Protein AF-A0A929W7A5-F1 (afdb_monomer)

Radius of gyration: 28.21 Å; Cα contacts (8 Å, |Δi|>4): 124; chains: 1; bounding box: 59×48×87 Å

Mean predicted aligned error: 18.97 Å

Sequence (205 aa):
HQDKVGAVALLLGMLNDREGAALKVIEQFGISTDQLRNTLEAQIKPSIDEGSVATEGTEVARDVDRILRLAQLEARLQRENNATDVHLFLAMLRDKTNEGCKVLASFNLNYDNAMKFIAGDGKLRAGASPLASNTPDGEEAIPAGGEPRQGGRRGTDFVANSSTDKDTPILDSYGVDLTKAAADGALDPIVGRHDEIERMAQILT

Solvent-accessible surface area (backbone atoms only — not comparable to full-atom values): 13303 Å² total; per-residue (Å²): 119,77,69,44,54,40,59,52,55,52,51,53,54,48,68,65,39,85,82,38,64,42,43,53,56,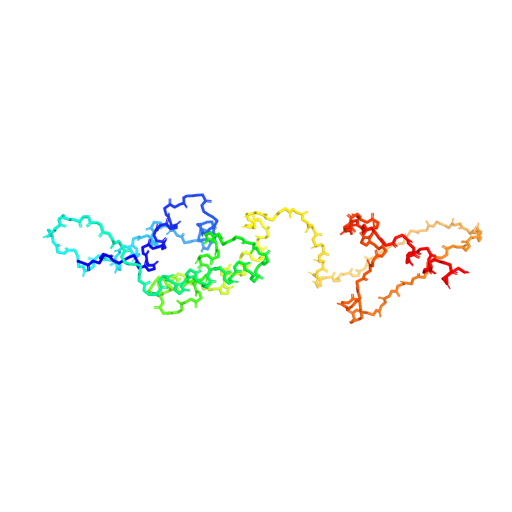44,48,74,73,71,47,56,66,67,58,54,48,53,55,54,49,61,73,67,58,87,56,79,74,91,84,82,92,81,88,90,77,74,49,70,30,74,66,38,60,52,31,53,56,39,7,51,47,46,13,51,74,72,73,38,94,63,64,49,62,48,24,42,49,45,22,40,43,64,36,80,87,37,70,48,27,57,57,35,45,75,72,71,51,41,41,71,56,55,49,50,50,54,67,70,40,76,80,68,56,85,78,65,73,88,76,80,77,87,71,90,84,78,85,87,84,90,81,86,85,89,85,89,85,88,83,87,84,85,88,81,92,78,93,78,87,89,80,69,91,76,91,43,81,80,56,62,79,77,55,83,65,62,68,60,37,51,74,71,63,72,57,79,86,82,80,90,52,64,74,58,52,53,53,51,50,66,75,74,108

Secondary structure (DSSP, 8-state):
---EE-HHHHHHHHHH-TT-HHHHHHHHTT--HHHHHHHHHHHH-TT--S--------EEPHHHHHHHHHHHHHHHHTT-SS--HHHHHHHHHH-TT-HHHHHHHHTT--HHHHHHHHHH-TT--TT-----------------------------------------TTTTTT---HHHHHHTT-SPP--S-HHHHHHHHHHH-

Structure (mmCIF, N/CA/C/O backbone):
data_AF-A0A929W7A5-F1
#
_entry.id   AF-A0A929W7A5-F1
#
loop_
_atom_site.group_PDB
_atom_site.id
_atom_site.type_symbol
_atom_site.label_atom_id
_atom_site.label_alt_id
_atom_site.label_comp_id
_atom_site.label_asym_id
_atom_site.label_entity_id
_atom_site.label_seq_id
_atom_site.pdbx_PDB_ins_code
_atom_site.Cartn_x
_atom_site.Cartn_y
_atom_site.Cartn_z
_atom_site.occupancy
_atom_site.B_iso_or_equiv
_atom_site.auth_seq_id
_atom_site.auth_comp_id
_atom_site.auth_asym_id
_atom_site.auth_atom_id
_atom_site.pdbx_PDB_model_num
ATOM 1 N N . HIS A 1 1 ? -3.278 12.337 26.405 1.00 35.22 1 HIS A N 1
ATOM 2 C CA . HIS A 1 1 ? -1.913 12.039 25.914 1.00 35.22 1 HIS A CA 1
ATOM 3 C C . HIS A 1 1 ? -1.946 10.905 24.893 1.00 35.22 1 HIS A C 1
ATOM 5 O O . HIS A 1 1 ? -1.957 9.740 25.273 1.00 35.22 1 HIS A O 1
ATOM 11 N N . GLN A 1 2 ? -1.915 11.231 23.604 1.00 43.47 2 GLN A N 1
ATOM 12 C CA . GLN A 1 2 ? -1.289 10.372 22.597 1.00 43.47 2 GLN A CA 1
ATOM 13 C C . GLN A 1 2 ? -0.479 11.288 21.673 1.00 43.47 2 GLN A C 1
ATOM 15 O O . GLN A 1 2 ? -0.874 11.565 20.550 1.00 43.47 2 GLN A O 1
ATOM 20 N N . ASP A 1 3 ? 0.678 11.750 22.153 1.00 51.03 3 ASP A N 1
ATOM 21 C CA . ASP A 1 3 ? 1.678 12.479 21.346 1.00 51.03 3 ASP A CA 1
ATOM 22 C C . ASP A 1 3 ? 2.427 11.556 20.362 1.00 51.03 3 ASP A C 1
ATOM 24 O O . ASP A 1 3 ? 3.534 11.848 19.911 1.00 51.03 3 ASP A O 1
ATOM 28 N N . LYS A 1 4 ? 1.832 10.402 20.039 1.00 59.56 4 LYS A N 1
ATOM 29 C CA . LYS A 1 4 ? 2.405 9.376 19.174 1.00 59.56 4 LYS A CA 1
ATOM 30 C C . LYS A 1 4 ? 1.547 9.256 17.933 1.00 59.56 4 LYS A C 1
ATOM 32 O O . LYS A 1 4 ? 0.372 8.902 18.021 1.00 59.56 4 LYS A O 1
ATOM 37 N N . VAL A 1 5 ? 2.145 9.507 16.772 1.00 67.62 5 VAL A N 1
ATOM 38 C CA . VAL A 1 5 ? 1.491 9.218 15.494 1.00 67.62 5 VAL A CA 1
ATOM 39 C C . VAL A 1 5 ? 1.417 7.701 15.371 1.00 67.62 5 VAL A C 1
ATOM 41 O O . VAL A 1 5 ? 2.422 7.030 15.132 1.00 67.62 5 VAL A O 1
ATOM 44 N N . GLY A 1 6 ? 0.231 7.163 15.638 1.00 77.94 6 GLY A N 1
ATOM 45 C CA . GLY A 1 6 ? -0.096 5.757 15.455 1.00 77.94 6 GLY A CA 1
ATOM 46 C C . GLY A 1 6 ? -0.571 5.475 14.035 1.00 77.94 6 GLY A C 1
ATOM 47 O O . GLY A 1 6 ? -0.850 6.379 13.246 1.00 77.94 6 GLY A O 1
ATOM 48 N N . ALA A 1 7 ? -0.727 4.199 13.711 1.00 80.50 7 ALA A N 1
ATOM 49 C CA . ALA A 1 7 ? -1.146 3.803 12.375 1.00 80.50 7 ALA A CA 1
ATOM 50 C C . ALA A 1 7 ? -2.568 4.267 11.999 1.00 80.50 7 ALA A C 1
ATOM 52 O O . ALA A 1 7 ? -2.842 4.513 10.829 1.00 80.50 7 ALA A O 1
ATOM 53 N N . VAL A 1 8 ? -3.459 4.458 12.981 1.00 82.31 8 VAL A N 1
ATOM 54 C CA . VAL A 1 8 ? -4.801 5.027 12.751 1.00 82.31 8 VAL A CA 1
ATOM 55 C C . VAL A 1 8 ? -4.711 6.489 12.300 1.00 82.31 8 VAL A C 1
ATOM 57 O O . VAL A 1 8 ? -5.415 6.887 11.377 1.00 82.31 8 VAL A O 1
ATOM 60 N N . ALA A 1 9 ? -3.808 7.280 12.891 1.00 81.38 9 ALA A N 1
ATOM 61 C CA . ALA A 1 9 ? -3.575 8.665 12.480 1.00 81.38 9 ALA A CA 1
ATOM 62 C C . ALA A 1 9 ? -2.979 8.743 11.066 1.00 81.38 9 ALA A C 1
ATOM 64 O O . ALA A 1 9 ? -3.362 9.608 10.283 1.00 81.38 9 ALA A O 1
ATOM 65 N N . LEU A 1 10 ? -2.096 7.802 10.718 1.00 84.94 10 LEU A N 1
ATOM 66 C CA . LEU A 1 10 ? -1.549 7.676 9.369 1.00 84.94 10 LEU A CA 1
ATOM 67 C C . LEU A 1 10 ? -2.649 7.338 8.345 1.00 84.94 10 LEU A C 1
ATOM 69 O O . LEU A 1 10 ? -2.732 7.996 7.312 1.00 84.94 10 LEU A O 1
ATOM 73 N N . LEU A 1 11 ? -3.553 6.403 8.662 1.00 85.69 11 LEU A N 1
ATOM 74 C CA . LEU A 1 11 ? -4.703 6.077 7.808 1.00 85.69 11 LEU A CA 1
ATOM 75 C C . LEU A 1 11 ? -5.674 7.253 7.657 1.00 85.69 11 LEU A C 1
ATOM 77 O O . LEU A 1 11 ? -6.146 7.520 6.558 1.00 85.69 11 LEU A O 1
ATOM 81 N N . LEU A 1 12 ? -5.951 7.987 8.738 1.00 84.69 12 LEU A N 1
ATOM 82 C CA . LEU A 1 12 ? -6.750 9.215 8.674 1.00 84.69 12 LEU A CA 1
ATOM 83 C C . LEU A 1 12 ? -6.086 10.281 7.796 1.00 84.69 12 LEU A C 1
ATOM 85 O O . LEU A 1 12 ? -6.778 10.961 7.042 1.00 84.69 12 LEU A O 1
ATOM 89 N N . GLY A 1 13 ? -4.757 10.396 7.853 1.00 84.88 13 GLY A N 1
ATOM 90 C CA . GLY A 1 13 ? -3.983 11.247 6.951 1.00 84.88 13 GLY A CA 1
ATOM 91 C C . GLY A 1 13 ? -4.176 10.857 5.485 1.00 84.88 13 GLY A C 1
ATOM 92 O O . GLY A 1 13 ? -4.460 11.719 4.659 1.00 84.88 13 GLY A O 1
ATOM 93 N N . MET A 1 14 ? -4.124 9.560 5.179 1.00 86.25 14 MET A N 1
ATOM 94 C CA . MET A 1 14 ? -4.378 9.042 3.829 1.00 86.25 14 MET A CA 1
ATOM 95 C C . MET A 1 14 ? -5.819 9.282 3.360 1.00 86.25 14 MET A C 1
ATOM 97 O O . MET A 1 14 ? -6.038 9.556 2.189 1.00 86.25 14 MET A O 1
ATOM 101 N N . LEU A 1 15 ? -6.804 9.227 4.264 1.00 84.69 15 LEU A N 1
ATOM 102 C CA . LEU A 1 15 ? -8.209 9.525 3.949 1.00 84.69 15 LEU A CA 1
ATOM 103 C C . LEU A 1 15 ? -8.493 11.021 3.735 1.00 84.69 15 LEU A C 1
ATOM 105 O O . LEU A 1 15 ? -9.548 11.371 3.201 1.00 84.69 15 LEU A O 1
ATOM 109 N N . ASN A 1 16 ? -7.607 11.908 4.193 1.00 85.31 16 ASN A N 1
ATOM 110 C CA . ASN A 1 16 ? -7.714 13.344 3.930 1.00 85.31 16 ASN A CA 1
ATOM 111 C C . ASN A 1 16 ? -7.163 13.723 2.554 1.00 85.31 16 ASN A C 1
ATOM 113 O O . ASN A 1 16 ? -7.576 14.746 2.002 1.00 85.31 16 ASN A O 1
ATOM 117 N N . ASP A 1 17 ? -6.262 12.912 2.002 1.00 83.44 17 ASP A N 1
ATOM 118 C CA . ASP A 1 17 ? -5.784 13.086 0.641 1.00 83.44 17 ASP A CA 1
ATOM 119 C C . ASP A 1 17 ? -6.869 12.650 -0.355 1.00 83.44 17 ASP A C 1
ATOM 121 O O . ASP A 1 17 ? -7.107 11.465 -0.590 1.00 83.44 17 ASP A O 1
ATOM 125 N N . ARG A 1 18 ? -7.565 13.638 -0.927 1.00 74.25 18 ARG A N 1
ATOM 126 C CA . ARG A 1 18 ? -8.690 13.421 -1.849 1.00 74.25 18 ARG A CA 1
ATOM 127 C C . ARG A 1 18 ? -8.263 12.895 -3.216 1.00 74.25 18 ARG A C 1
ATOM 129 O O . ARG A 1 18 ? -9.109 12.397 -3.953 1.00 74.25 18 ARG A O 1
ATOM 136 N N . GLU A 1 19 ? -6.988 13.025 -3.571 1.00 78.69 19 GLU A N 1
ATOM 137 C CA . GLU A 1 19 ? -6.468 12.589 -4.871 1.00 78.69 19 GLU A CA 1
ATOM 138 C C . GLU A 1 19 ? -5.707 11.258 -4.787 1.00 78.69 19 GLU A C 1
ATOM 140 O O . GLU A 1 19 ? -5.385 10.667 -5.826 1.00 78.69 19 GLU A O 1
ATOM 145 N N . GLY A 1 20 ? -5.499 10.754 -3.566 1.00 80.75 20 GLY A N 1
ATOM 146 C CA . GLY A 1 20 ? -4.797 9.510 -3.284 1.00 80.75 20 GLY A CA 1
ATOM 147 C C . GLY A 1 20 ? -5.393 8.308 -4.019 1.00 80.75 20 GLY A C 1
ATOM 148 O O . GLY A 1 20 ? -6.606 8.073 -4.038 1.00 80.75 20 GLY A O 1
ATOM 149 N N . ALA A 1 21 ? -4.527 7.497 -4.617 1.00 82.75 21 ALA A N 1
ATOM 150 C CA . ALA A 1 21 ? -4.913 6.229 -5.214 1.00 82.75 21 ALA A CA 1
ATOM 151 C C . ALA A 1 21 ? -5.392 5.221 -4.153 1.00 82.75 21 ALA A C 1
ATOM 153 O O . ALA A 1 21 ? -6.270 4.411 -4.446 1.00 82.75 21 ALA A O 1
ATOM 154 N N . ALA A 1 22 ? -4.922 5.322 -2.906 1.00 84.19 22 ALA A N 1
ATOM 155 C CA . ALA A 1 22 ? -5.453 4.542 -1.788 1.00 84.19 22 ALA A CA 1
ATOM 156 C C . ALA A 1 22 ? -6.944 4.832 -1.525 1.00 84.19 22 ALA A C 1
ATOM 158 O O . ALA A 1 22 ? -7.713 3.909 -1.253 1.00 84.19 22 ALA A O 1
ATOM 159 N N . LEU A 1 23 ? -7.378 6.092 -1.664 1.00 85.44 23 LEU A N 1
ATOM 160 C CA . LEU A 1 23 ? -8.782 6.475 -1.495 1.00 85.44 23 LEU A CA 1
ATOM 161 C C . LEU A 1 23 ? -9.663 5.848 -2.579 1.00 85.44 23 LEU A C 1
ATOM 163 O O . LEU A 1 23 ? -10.714 5.292 -2.273 1.00 85.44 23 LEU A O 1
ATOM 167 N N . LYS A 1 24 ? -9.188 5.857 -3.831 1.00 84.31 24 LYS A N 1
ATOM 168 C CA . LYS A 1 24 ? -9.885 5.231 -4.966 1.00 84.31 24 LYS A CA 1
ATOM 169 C C . LYS A 1 24 ? -10.105 3.742 -4.737 1.00 84.31 24 LYS A C 1
ATOM 171 O O . LYS A 1 24 ? -11.192 3.248 -5.010 1.00 84.31 24 LYS A O 1
ATOM 176 N N . VAL A 1 25 ? -9.106 3.040 -4.195 1.00 83.44 25 VAL A N 1
ATOM 177 C CA . VAL A 1 25 ? -9.252 1.624 -3.828 1.00 83.44 25 VAL A CA 1
ATOM 178 C C . VAL A 1 25 ? -10.376 1.466 -2.801 1.00 83.44 25 VAL A C 1
ATOM 180 O O . VAL A 1 25 ? -11.273 0.657 -3.006 1.00 83.44 25 VAL A O 1
ATOM 183 N N . ILE A 1 26 ? -10.388 2.269 -1.733 1.00 85.00 26 ILE A N 1
ATOM 184 C CA . ILE A 1 26 ? -11.419 2.204 -0.679 1.00 85.00 26 ILE A CA 1
ATOM 185 C C . ILE A 1 26 ? -12.827 2.492 -1.234 1.00 85.00 26 ILE A C 1
ATOM 187 O O . ILE A 1 26 ? -13.775 1.777 -0.904 1.00 85.00 26 ILE A O 1
ATOM 191 N N . GLU A 1 27 ? -12.969 3.490 -2.107 1.00 84.56 27 GLU A N 1
ATOM 192 C CA . GLU A 1 27 ? -14.244 3.828 -2.751 1.00 84.56 27 GLU A CA 1
ATOM 193 C C . GLU A 1 27 ? -14.730 2.725 -3.701 1.00 84.56 27 GLU A C 1
ATOM 195 O O . GLU A 1 27 ? -15.923 2.420 -3.732 1.00 84.56 27 GLU A O 1
ATOM 200 N N . GLN A 1 28 ? -13.820 2.073 -4.431 1.00 81.44 28 GLN A N 1
ATOM 201 C CA . GLN A 1 28 ? -14.147 0.937 -5.300 1.00 81.44 28 GLN A CA 1
ATOM 202 C C . GLN A 1 28 ? -14.678 -0.274 -4.520 1.00 81.44 28 GLN A C 1
ATOM 204 O O . GLN A 1 28 ? -15.501 -1.025 -5.042 1.00 81.44 28 GLN A O 1
ATOM 209 N N . PHE A 1 29 ? -14.274 -0.438 -3.258 1.00 81.19 29 PHE A N 1
ATOM 210 C CA . PHE A 1 29 ? -14.858 -1.431 -2.351 1.00 81.19 29 PHE A CA 1
ATOM 211 C C . PHE A 1 29 ? -16.266 -1.066 -1.854 1.00 81.19 29 PHE A C 1
ATOM 213 O O . PHE A 1 29 ? -16.879 -1.847 -1.127 1.00 81.19 29 PHE A O 1
ATOM 220 N N . GLY A 1 30 ? -16.793 0.102 -2.231 1.00 79.38 30 GLY A N 1
ATOM 221 C CA . GLY A 1 30 ? -18.101 0.586 -1.793 1.00 79.38 30 GLY A CA 1
ATOM 222 C C . GLY A 1 30 ? -18.114 1.069 -0.343 1.00 79.38 30 GLY A C 1
ATOM 223 O O . GLY A 1 30 ? -19.184 1.165 0.260 1.00 79.38 30 GLY A O 1
ATOM 224 N N . ILE A 1 31 ? -16.944 1.353 0.238 1.00 83.44 31 ILE A N 1
ATOM 225 C CA . ILE A 1 31 ? -16.830 1.837 1.614 1.00 83.44 31 ILE A CA 1
ATOM 226 C C . ILE A 1 31 ? -16.928 3.360 1.608 1.00 83.44 31 ILE A C 1
ATOM 228 O O . ILE A 1 31 ? -16.089 4.053 1.034 1.00 83.44 31 ILE A O 1
ATOM 232 N N . SER A 1 32 ? -17.929 3.893 2.307 1.00 82.75 32 SER A N 1
ATOM 233 C CA . SER A 1 32 ? -18.055 5.334 2.520 1.00 82.75 32 SER A CA 1
ATOM 234 C C . SER A 1 32 ? -16.899 5.844 3.380 1.00 82.75 32 SER A C 1
ATOM 236 O O . SER A 1 32 ? -16.787 5.505 4.562 1.00 82.75 32 SER A O 1
ATOM 238 N N . THR A 1 33 ? -16.071 6.707 2.800 1.00 81.88 33 THR A N 1
ATOM 239 C CA . THR A 1 33 ? -14.901 7.324 3.447 1.00 81.88 33 THR A CA 1
ATOM 240 C C . THR A 1 33 ? -15.269 8.040 4.749 1.00 81.88 33 THR A C 1
ATOM 242 O O . THR A 1 33 ? -14.530 7.958 5.729 1.00 81.88 33 THR A O 1
ATOM 245 N N . ASP A 1 34 ? -16.454 8.653 4.813 1.00 84.62 34 ASP A N 1
ATOM 246 C CA . ASP A 1 34 ? -16.976 9.308 6.017 1.00 84.62 34 ASP A CA 1
ATOM 247 C C . ASP A 1 34 ? -17.318 8.325 7.145 1.00 84.62 34 ASP A C 1
ATOM 249 O O . ASP A 1 34 ? -17.060 8.604 8.316 1.00 84.62 34 ASP A O 1
ATOM 253 N N . GLN A 1 35 ? -17.867 7.152 6.812 1.00 84.81 35 GLN A N 1
ATOM 254 C CA . GLN A 1 35 ? -18.150 6.122 7.813 1.00 84.81 35 GLN A CA 1
ATOM 255 C C . GLN A 1 35 ? -16.854 5.529 8.355 1.00 84.81 35 GLN A C 1
ATOM 257 O O . GLN A 1 35 ? -16.691 5.419 9.571 1.00 84.81 35 GLN A O 1
ATOM 262 N N . LEU A 1 36 ? -15.906 5.227 7.464 1.00 84.50 36 LEU A N 1
ATOM 263 C CA . LEU A 1 36 ? -14.589 4.742 7.85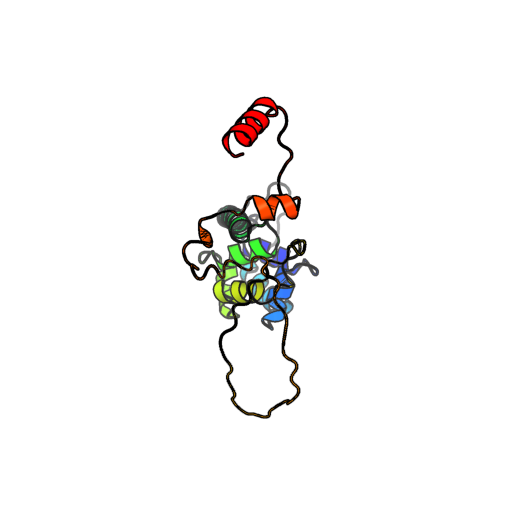1 1.00 84.50 36 LEU A CA 1
ATOM 264 C C . LEU A 1 36 ? -13.875 5.767 8.748 1.00 84.50 36 LEU A C 1
ATOM 266 O O . LEU A 1 36 ? -13.413 5.407 9.829 1.00 84.50 36 LEU A O 1
ATOM 270 N N . ARG A 1 37 ? -13.891 7.056 8.382 1.00 84.50 37 ARG A N 1
ATOM 271 C CA . ARG A 1 37 ? -13.340 8.145 9.205 1.00 84.50 37 ARG A CA 1
ATOM 272 C C . ARG A 1 37 ? -13.969 8.180 10.595 1.00 84.50 37 ARG A C 1
ATOM 274 O O . ARG A 1 37 ? -13.242 8.142 11.581 1.00 84.50 37 ARG A O 1
ATOM 281 N N . ASN A 1 38 ? -15.299 8.179 10.685 1.00 85.94 38 ASN A N 1
ATOM 282 C CA . ASN A 1 38 ? -16.000 8.221 11.970 1.00 85.94 38 ASN A CA 1
ATOM 283 C C . ASN A 1 38 ? -15.655 7.016 12.858 1.00 85.94 38 ASN A C 1
ATOM 285 O O . ASN A 1 38 ? -15.457 7.175 14.062 1.00 85.94 38 ASN A O 1
ATOM 289 N N . THR A 1 39 ? -15.536 5.817 12.277 1.00 83.81 39 THR A N 1
ATOM 290 C CA . THR A 1 39 ? -15.135 4.620 13.034 1.00 83.81 39 THR A CA 1
ATOM 291 C C . THR A 1 39 ? -13.686 4.683 13.515 1.00 83.81 39 THR A C 1
ATOM 293 O O . THR A 1 39 ? -13.412 4.308 14.653 1.00 83.81 39 THR A O 1
ATOM 296 N N . LEU A 1 40 ? -12.766 5.207 12.701 1.00 82.75 40 LEU A N 1
ATOM 297 C CA . LEU A 1 40 ? -11.361 5.386 13.075 1.00 82.75 40 LEU A CA 1
ATOM 298 C C . LEU A 1 40 ? -11.193 6.486 14.133 1.00 82.75 40 LEU A C 1
ATOM 300 O O . LEU A 1 40 ? -10.450 6.304 15.094 1.00 82.75 40 LEU A O 1
ATOM 304 N N . GLU A 1 41 ? -11.921 7.599 14.019 1.00 80.94 41 GLU A N 1
ATOM 305 C CA . GLU A 1 41 ? -11.929 8.662 15.030 1.00 80.94 41 GLU A CA 1
ATOM 306 C C . GLU A 1 41 ? -12.494 8.188 16.371 1.00 80.94 41 GLU A C 1
ATOM 308 O O . GLU A 1 41 ? -11.977 8.563 17.424 1.00 80.94 41 GLU A O 1
ATOM 313 N N . ALA A 1 42 ? -13.530 7.344 16.350 1.00 80.19 42 ALA A N 1
ATOM 314 C CA . ALA A 1 42 ? -14.086 6.755 17.563 1.00 80.19 42 ALA A CA 1
ATOM 315 C C . ALA A 1 42 ? -13.059 5.878 18.303 1.00 80.19 42 ALA A C 1
ATOM 317 O O . ALA A 1 42 ? -13.049 5.863 19.532 1.00 80.19 42 ALA A O 1
ATOM 318 N N . GLN A 1 43 ? -12.158 5.208 17.574 1.00 70.38 43 GLN A N 1
ATOM 319 C CA . GLN A 1 43 ? -11.061 4.419 18.154 1.00 70.38 43 GLN A CA 1
ATOM 320 C C . GLN A 1 43 ? -9.941 5.289 18.756 1.00 70.38 43 GLN A C 1
ATOM 322 O O . GLN A 1 43 ? -9.227 4.833 19.644 1.00 70.38 43 GLN A O 1
ATOM 327 N N . ILE A 1 44 ? -9.794 6.546 18.318 1.00 70.75 44 ILE A N 1
ATOM 328 C CA . ILE A 1 44 ? -8.794 7.494 18.850 1.00 70.75 44 ILE A CA 1
ATOM 329 C C . ILE A 1 44 ? -9.328 8.272 20.064 1.00 70.75 44 ILE A C 1
ATOM 331 O O . ILE A 1 44 ? -8.557 8.680 20.931 1.00 70.75 44 ILE A O 1
ATOM 335 N N . LYS A 1 45 ? -10.647 8.486 20.155 1.00 60.31 45 LYS A N 1
ATOM 336 C CA . LYS A 1 45 ? -11.254 9.419 21.120 1.00 60.31 45 LYS A CA 1
ATOM 337 C C . LYS A 1 45 ? -11.440 8.973 22.590 1.00 60.31 45 LYS A C 1
ATOM 339 O O . LYS A 1 45 ? -11.918 9.825 23.338 1.00 60.31 45 LYS A O 1
ATOM 344 N N . PRO A 1 46 ? -11.056 7.795 23.131 1.00 50.34 46 PRO A N 1
ATOM 345 C CA . PRO A 1 46 ? -11.314 7.524 24.547 1.00 50.34 46 PRO A CA 1
ATOM 346 C C . PRO A 1 46 ? -10.161 7.972 25.475 1.00 50.34 46 PRO A C 1
ATOM 348 O O . PRO A 1 46 ? -9.740 7.178 26.311 1.00 50.34 46 PRO A O 1
ATOM 351 N N . SER A 1 47 ? -9.585 9.181 25.320 1.00 44.59 47 SER A N 1
ATOM 352 C CA . SER A 1 47 ? -8.707 9.830 26.342 1.00 44.59 47 SER A CA 1
ATOM 353 C C . SER A 1 47 ? -8.137 11.207 25.929 1.00 44.59 47 SER A C 1
ATOM 355 O O . SER A 1 47 ? -6.930 11.462 26.012 1.00 44.59 47 SER A O 1
ATOM 357 N N . ILE A 1 48 ? -8.999 12.136 25.507 1.00 51.53 48 ILE A N 1
ATOM 358 C CA . ILE A 1 48 ? -8.661 13.566 25.575 1.00 51.53 48 ILE A CA 1
ATOM 359 C C . ILE A 1 48 ? -9.230 14.076 26.899 1.00 51.53 48 ILE A C 1
ATOM 361 O O . ILE A 1 48 ? -10.397 14.439 26.977 1.00 51.53 48 ILE A O 1
ATOM 365 N N . ASP A 1 49 ? -8.408 14.011 27.943 1.00 40.03 49 ASP A N 1
ATOM 366 C CA . ASP A 1 49 ? -8.590 14.844 29.129 1.00 40.03 49 ASP A CA 1
ATOM 367 C C . ASP A 1 49 ? -8.116 16.256 28.753 1.00 40.03 49 ASP A C 1
ATOM 369 O O . ASP A 1 49 ? -7.057 16.424 28.133 1.00 40.03 49 ASP A O 1
ATOM 373 N N . GLU A 1 50 ? -8.962 17.248 29.007 1.00 46.12 50 GLU A N 1
ATOM 374 C CA . GLU A 1 50 ? -8.778 18.634 28.589 1.00 46.12 50 GLU A CA 1
ATOM 375 C C . GLU A 1 50 ? -7.607 19.285 29.334 1.00 46.12 50 GLU A C 1
ATOM 377 O O . GLU A 1 50 ? -7.616 19.412 30.555 1.00 46.12 50 GLU A O 1
ATOM 382 N N . GLY A 1 51 ? -6.629 19.785 28.576 1.00 42.56 51 GLY A N 1
ATOM 383 C CA . GLY A 1 51 ? -5.674 20.777 29.064 1.00 42.56 51 GLY A CA 1
ATOM 384 C C . GLY A 1 51 ? -4.221 20.322 29.058 1.00 42.56 51 GLY A C 1
ATOM 385 O O . GLY A 1 51 ? -3.711 19.839 30.057 1.00 42.56 51 GLY A O 1
ATOM 386 N N . SER A 1 52 ? -3.519 20.584 27.956 1.00 35.72 52 SER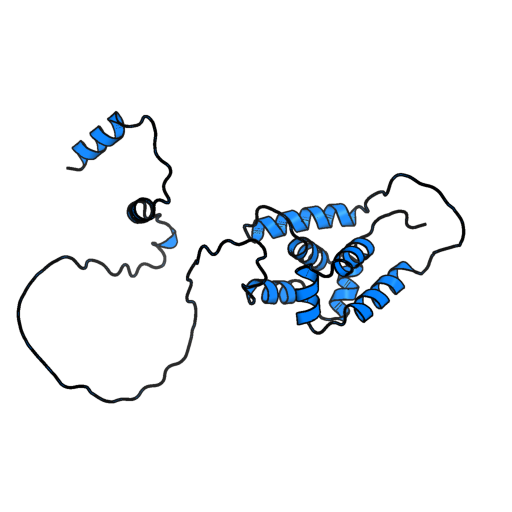 A N 1
ATOM 387 C CA . SER A 1 52 ? -2.165 21.150 28.003 1.00 35.72 52 SER A CA 1
ATOM 388 C C . SER A 1 52 ? -1.708 21.521 26.593 1.00 35.72 52 SER A C 1
ATOM 390 O O . SER A 1 52 ? -1.761 20.714 25.668 1.00 35.72 52 SER A O 1
ATOM 392 N N . VAL A 1 53 ? -1.275 22.766 26.440 1.00 54.56 53 VAL A N 1
ATOM 393 C CA . VAL A 1 53 ? -0.602 23.303 25.257 1.00 54.56 53 VAL A CA 1
ATOM 394 C C . VAL A 1 53 ? 0.897 23.063 25.442 1.00 54.56 53 VAL A C 1
ATOM 396 O O . VAL A 1 53 ? 1.439 23.612 26.395 1.00 54.56 53 VAL A O 1
ATOM 399 N N . ALA A 1 54 ? 1.564 22.308 24.555 1.00 42.78 54 ALA A N 1
ATOM 400 C CA . ALA A 1 54 ? 2.982 22.506 24.196 1.00 42.78 54 ALA A CA 1
ATOM 401 C C . ALA A 1 54 ? 3.486 21.514 23.121 1.00 42.78 54 ALA A C 1
ATOM 403 O O . ALA A 1 54 ? 3.556 20.311 23.337 1.00 42.78 54 ALA A O 1
ATOM 404 N N . THR A 1 55 ? 3.824 22.093 21.969 1.00 48.03 55 THR A N 1
ATOM 405 C CA . THR A 1 55 ? 5.047 21.958 21.147 1.00 48.03 55 THR A CA 1
ATOM 406 C C . THR A 1 55 ? 6.068 20.820 21.347 1.00 48.03 55 THR A C 1
ATOM 408 O O . THR A 1 55 ? 6.577 20.599 22.438 1.00 48.03 55 THR A O 1
ATOM 411 N N . GLU A 1 56 ? 6.508 20.334 20.172 1.00 42.50 56 GLU A N 1
ATOM 412 C CA . GLU A 1 56 ? 7.838 19.807 19.796 1.00 42.50 56 GLU A CA 1
ATOM 413 C C . GLU A 1 56 ? 8.175 18.337 20.106 1.00 42.50 56 GLU A C 1
ATOM 415 O O . GLU A 1 56 ? 8.657 17.981 21.175 1.00 42.50 56 GLU A O 1
ATOM 420 N N . GLY A 1 57 ? 8.027 17.500 19.066 1.00 41.56 57 GLY A N 1
ATOM 421 C CA . GLY A 1 57 ? 8.613 16.159 18.976 1.00 41.56 57 GLY A CA 1
ATOM 422 C C . GLY A 1 57 ? 7.579 15.038 18.922 1.00 41.56 57 GLY A C 1
ATOM 423 O O . GLY A 1 57 ? 7.368 14.342 19.908 1.00 41.56 57 GLY A O 1
ATOM 424 N N . THR A 1 58 ? 6.943 14.819 17.767 1.00 53.00 58 THR A N 1
ATOM 425 C CA . THR A 1 58 ? 6.077 13.645 17.573 1.00 53.00 58 THR A CA 1
ATOM 426 C C . THR A 1 58 ? 6.938 12.386 17.501 1.00 53.00 58 THR A C 1
ATOM 428 O O . THR A 1 58 ? 7.558 12.108 16.471 1.00 53.00 58 THR A O 1
ATOM 431 N N . GLU A 1 59 ? 6.992 11.611 18.581 1.00 55.34 59 GLU A N 1
ATOM 432 C CA . GLU A 1 59 ? 7.612 10.289 18.553 1.00 55.34 59 GLU A CA 1
ATOM 433 C C . GLU A 1 59 ? 6.751 9.345 17.703 1.00 55.34 59 GLU A C 1
ATOM 435 O O . GLU A 1 59 ? 5.587 9.068 18.006 1.00 55.34 59 GLU A O 1
ATOM 440 N N . VAL A 1 60 ? 7.323 8.847 16.608 1.00 62.78 60 VAL A N 1
ATOM 441 C CA . VAL A 1 60 ? 6.668 7.870 15.734 1.00 62.78 60 VAL A CA 1
ATOM 442 C C . VAL A 1 60 ? 6.492 6.561 16.507 1.00 62.78 60 VAL A C 1
ATOM 444 O O . VAL A 1 60 ? 7.448 6.032 17.081 1.00 62.78 60 VAL A O 1
ATOM 447 N N . ALA A 1 61 ? 5.269 6.024 16.541 1.00 70.62 61 ALA A N 1
ATOM 448 C CA . ALA A 1 61 ? 5.024 4.731 17.171 1.00 70.62 61 ALA A CA 1
ATOM 449 C C . ALA A 1 61 ? 5.873 3.643 16.486 1.00 70.62 61 ALA A C 1
ATOM 451 O O . ALA A 1 61 ? 6.036 3.655 15.266 1.00 70.62 61 ALA A O 1
ATOM 452 N N . ARG A 1 62 ? 6.391 2.669 17.251 1.00 72.56 62 ARG A N 1
ATOM 453 C CA . ARG A 1 62 ? 7.205 1.564 16.695 1.00 72.56 62 ARG A CA 1
ATOM 454 C C . ARG A 1 62 ? 6.487 0.813 15.568 1.00 72.56 62 ARG A C 1
ATOM 456 O O . ARG A 1 62 ? 7.133 0.324 14.645 1.00 72.56 62 ARG A O 1
ATOM 463 N N . ASP A 1 63 ? 5.161 0.790 15.621 1.00 77.38 63 ASP A N 1
ATOM 464 C CA . ASP A 1 63 ? 4.304 0.175 14.612 1.00 77.38 63 ASP A CA 1
ATOM 465 C C . ASP A 1 63 ? 4.355 0.935 13.279 1.00 77.38 63 ASP A C 1
ATOM 467 O O . ASP A 1 63 ? 4.365 0.324 12.215 1.00 77.38 63 ASP A O 1
ATOM 471 N N . VAL A 1 64 ? 4.480 2.265 13.309 1.00 84.00 64 VAL A N 1
ATOM 472 C CA . VAL A 1 64 ? 4.570 3.087 12.095 1.00 84.00 64 VAL A CA 1
ATOM 473 C C . VAL A 1 64 ? 5.918 2.907 11.394 1.00 84.00 64 VAL A C 1
ATOM 475 O O . VAL A 1 64 ? 5.926 2.758 10.175 1.00 84.00 64 VAL A O 1
ATOM 478 N N . ASP A 1 65 ? 7.042 2.816 12.118 1.00 86.12 65 ASP A N 1
ATOM 479 C CA . ASP A 1 65 ? 8.343 2.495 11.492 1.00 86.12 65 ASP A CA 1
ATOM 480 C C . ASP A 1 65 ? 8.293 1.135 10.777 1.00 86.12 65 ASP A C 1
ATOM 482 O O . ASP A 1 65 ? 8.770 0.979 9.651 1.00 86.12 65 ASP A O 1
ATOM 486 N N . ARG A 1 66 ? 7.637 0.145 11.395 1.00 86.81 66 ARG A N 1
ATOM 487 C CA . ARG A 1 66 ? 7.423 -1.168 10.779 1.00 86.81 66 ARG A CA 1
ATOM 488 C C . ARG A 1 66 ? 6.579 -1.074 9.505 1.00 86.81 66 ARG A C 1
ATOM 490 O O . ARG A 1 66 ? 6.959 -1.664 8.495 1.00 86.81 66 ARG A O 1
ATOM 497 N N . ILE A 1 67 ? 5.468 -0.338 9.537 1.00 89.25 67 ILE A N 1
ATOM 498 C CA . ILE A 1 67 ? 4.575 -0.144 8.382 1.00 89.25 67 ILE A CA 1
ATOM 499 C C . ILE A 1 67 ? 5.302 0.569 7.239 1.00 89.25 67 ILE A C 1
ATOM 501 O O . ILE A 1 67 ? 5.192 0.139 6.095 1.00 89.25 67 ILE A O 1
ATOM 505 N N . LEU A 1 68 ? 6.095 1.604 7.525 1.00 89.75 68 LEU A N 1
ATOM 506 C CA . LEU A 1 68 ? 6.864 2.325 6.504 1.00 89.75 68 LEU A CA 1
ATOM 507 C C . LEU A 1 68 ? 7.904 1.422 5.826 1.00 89.75 68 LEU A C 1
ATOM 509 O O . LEU A 1 68 ? 8.027 1.428 4.600 1.00 89.75 68 LEU A O 1
ATOM 513 N N . ARG A 1 69 ? 8.605 0.580 6.596 1.00 90.69 69 ARG A N 1
ATOM 514 C CA . ARG A 1 69 ? 9.526 -0.423 6.032 1.00 90.69 69 ARG A CA 1
ATOM 515 C C . ARG A 1 69 ? 8.800 -1.440 5.154 1.00 90.69 69 ARG A C 1
ATOM 517 O O . ARG A 1 69 ? 9.318 -1.814 4.104 1.00 90.69 69 ARG A O 1
ATOM 524 N N . LEU A 1 70 ? 7.612 -1.882 5.572 1.00 91.44 70 LEU A N 1
ATOM 525 C CA . LEU A 1 70 ? 6.775 -2.781 4.775 1.00 91.44 70 LEU A CA 1
ATOM 526 C C . LEU A 1 70 ? 6.293 -2.102 3.487 1.00 91.44 70 LEU A C 1
ATOM 528 O O . LEU A 1 70 ? 6.351 -2.726 2.436 1.00 91.44 70 LEU A O 1
ATOM 532 N N . ALA A 1 71 ? 5.913 -0.825 3.532 1.00 92.19 71 ALA A N 1
ATOM 533 C CA . ALA A 1 71 ? 5.488 -0.065 2.354 1.00 92.19 71 ALA A CA 1
ATOM 534 C C . ALA A 1 71 ? 6.600 0.020 1.304 1.00 92.19 71 ALA A C 1
ATOM 536 O O . ALA A 1 71 ? 6.369 -0.179 0.113 1.00 92.19 71 ALA A O 1
ATOM 537 N N . GLN A 1 72 ? 7.836 0.237 1.751 1.00 92.31 72 GLN A N 1
ATOM 538 C CA . GLN A 1 72 ? 8.989 0.256 0.857 1.00 92.31 72 GLN A CA 1
ATOM 539 C C . GLN A 1 72 ? 9.302 -1.127 0.262 1.00 92.31 72 GLN A C 1
ATOM 541 O O . GLN A 1 72 ? 9.809 -1.221 -0.857 1.00 92.31 72 GLN A O 1
ATOM 546 N N . LEU A 1 73 ? 8.982 -2.205 0.983 1.00 92.38 73 LEU A N 1
ATOM 547 C CA . LEU A 1 73 ? 9.088 -3.574 0.482 1.00 92.38 73 LEU A CA 1
ATOM 548 C C . LEU A 1 73 ? 7.995 -3.873 -0.557 1.00 92.38 73 LEU A C 1
ATOM 550 O O . LEU A 1 73 ? 8.310 -4.426 -1.607 1.00 92.38 73 LEU A O 1
ATOM 554 N N . GLU A 1 74 ? 6.750 -3.455 -0.313 1.00 89.69 74 GLU A N 1
ATOM 555 C CA . GLU A 1 74 ? 5.637 -3.588 -1.267 1.00 89.69 74 GLU A CA 1
ATOM 556 C C . GLU A 1 74 ? 5.933 -2.859 -2.586 1.00 89.69 74 GLU A C 1
ATOM 558 O O . GLU A 1 74 ? 5.741 -3.436 -3.654 1.00 89.69 74 GLU A O 1
ATOM 563 N N . ALA A 1 75 ? 6.497 -1.647 -2.534 1.00 90.31 75 ALA A N 1
ATOM 564 C CA . ALA A 1 75 ? 6.918 -0.922 -3.739 1.00 90.31 75 ALA A CA 1
ATOM 565 C C . ALA A 1 75 ? 7.931 -1.728 -4.566 1.00 90.31 75 ALA A C 1
ATOM 567 O O . ALA A 1 75 ? 7.761 -1.926 -5.770 1.00 90.31 75 ALA A O 1
ATOM 568 N N . ARG A 1 76 ? 8.937 -2.312 -3.903 1.00 88.88 76 ARG A N 1
ATOM 569 C CA . ARG A 1 76 ? 9.930 -3.171 -4.566 1.00 88.88 76 ARG A CA 1
ATOM 570 C C . ARG A 1 76 ? 9.319 -4.443 -5.150 1.00 88.88 76 ARG A C 1
ATOM 572 O O . ARG A 1 76 ? 9.737 -4.857 -6.229 1.00 88.88 76 ARG A O 1
ATOM 579 N N . LEU A 1 77 ? 8.343 -5.053 -4.473 1.00 87.62 77 LEU A N 1
ATOM 580 C CA . LEU A 1 77 ? 7.621 -6.222 -4.990 1.00 87.62 77 LEU A CA 1
ATOM 581 C C . LEU A 1 77 ? 6.854 -5.891 -6.274 1.00 87.62 77 LEU A C 1
ATOM 583 O O . LEU A 1 77 ? 6.826 -6.704 -7.195 1.00 87.62 77 LEU A O 1
ATOM 587 N N . GLN A 1 78 ? 6.301 -4.683 -6.369 1.00 85.12 78 GLN A N 1
ATOM 588 C CA . GLN A 1 78 ? 5.589 -4.196 -7.555 1.00 85.12 78 GLN A CA 1
ATOM 589 C C . GLN A 1 78 ? 6.521 -3.623 -8.639 1.00 85.12 78 GLN A C 1
ATOM 591 O O . GLN A 1 78 ? 6.052 -3.168 -9.685 1.00 85.12 78 GLN A O 1
ATOM 596 N N . ARG A 1 79 ? 7.845 -3.724 -8.429 1.00 86.25 79 ARG A N 1
ATOM 597 C CA . ARG A 1 79 ? 8.912 -3.153 -9.270 1.00 86.25 79 ARG A CA 1
ATOM 598 C C . ARG A 1 79 ? 8.829 -1.629 -9.399 1.00 86.25 79 ARG A C 1
ATOM 600 O O . ARG A 1 79 ? 9.296 -1.064 -10.385 1.00 86.25 79 ARG A O 1
ATOM 607 N N . GLU A 1 80 ? 8.271 -0.968 -8.392 1.00 87.31 80 GLU A N 1
ATOM 608 C CA . GLU A 1 80 ? 8.232 0.484 -8.284 1.00 87.31 80 GLU A CA 1
ATOM 609 C C . GLU A 1 80 ? 9.390 0.989 -7.417 1.00 87.31 80 GLU A C 1
ATOM 611 O O . GLU A 1 80 ? 9.734 0.417 -6.380 1.00 87.31 80 GLU A O 1
ATOM 616 N N . ASN A 1 81 ? 10.031 2.070 -7.864 1.00 81.75 81 ASN A N 1
ATOM 617 C CA . ASN A 1 81 ? 11.225 2.607 -7.207 1.00 81.75 81 ASN A CA 1
ATOM 618 C C . ASN A 1 81 ? 10.883 3.542 -6.030 1.00 81.75 81 ASN A C 1
ATOM 620 O O . ASN A 1 81 ? 11.720 3.780 -5.162 1.00 81.75 81 ASN A O 1
ATOM 624 N N . ASN A 1 82 ? 9.650 4.058 -5.999 1.00 86.56 82 ASN A N 1
ATOM 625 C CA . ASN A 1 82 ? 9.146 4.968 -4.976 1.00 86.56 82 ASN A CA 1
ATOM 626 C C . ASN A 1 82 ? 7.919 4.361 -4.296 1.00 86.56 82 ASN A C 1
ATOM 628 O O . ASN A 1 82 ? 7.019 3.865 -4.966 1.00 86.56 82 ASN A O 1
ATOM 632 N N . ALA A 1 83 ? 7.873 4.434 -2.965 1.00 86.69 83 ALA A N 1
ATOM 633 C CA . ALA A 1 83 ? 6.691 4.036 -2.214 1.00 86.69 83 ALA A CA 1
ATOM 634 C C . ALA A 1 83 ? 5.623 5.131 -2.316 1.00 86.69 83 ALA A C 1
ATOM 636 O O . ALA A 1 83 ? 5.859 6.277 -1.937 1.00 86.69 83 ALA A O 1
ATOM 637 N N . THR A 1 84 ? 4.456 4.755 -2.826 1.00 89.06 84 THR A N 1
ATOM 638 C CA . THR A 1 84 ? 3.264 5.611 -2.904 1.00 89.06 84 THR A CA 1
ATOM 639 C C . THR A 1 84 ? 2.285 5.308 -1.766 1.00 89.06 84 THR A C 1
ATOM 641 O O . THR A 1 84 ? 2.468 4.369 -0.984 1.00 89.06 84 THR A O 1
ATOM 644 N N . ASP A 1 85 ? 1.221 6.099 -1.682 1.00 88.69 85 ASP A N 1
ATOM 645 C CA . ASP A 1 85 ? 0.095 5.917 -0.765 1.00 88.69 85 ASP A CA 1
ATOM 646 C C . ASP A 1 85 ? -0.553 4.524 -0.876 1.00 88.69 85 ASP A C 1
ATOM 648 O O . ASP A 1 85 ? -0.928 3.939 0.136 1.00 88.69 85 ASP A O 1
ATOM 652 N N . VAL A 1 86 ? -0.612 3.940 -2.075 1.00 88.44 86 VAL A N 1
ATOM 653 C CA . VAL A 1 86 ? -1.123 2.575 -2.299 1.00 88.44 86 VAL A CA 1
ATOM 654 C C . VAL A 1 86 ? -0.244 1.524 -1.623 1.00 88.44 86 VAL A C 1
ATOM 656 O O . VAL A 1 86 ? -0.748 0.611 -0.970 1.00 88.44 86 VAL A O 1
ATOM 659 N N . HIS A 1 87 ? 1.077 1.663 -1.723 1.00 91.12 87 HIS A N 1
ATOM 660 C CA . HIS A 1 87 ? 2.012 0.748 -1.065 1.00 91.12 87 HIS A CA 1
ATOM 661 C C . HIS A 1 87 ? 1.936 0.873 0.453 1.00 91.12 87 HIS A C 1
ATOM 663 O O . HIS A 1 87 ? 1.992 -0.125 1.171 1.00 91.12 87 HIS A O 1
ATOM 669 N N . LEU A 1 88 ? 1.762 2.102 0.940 1.00 90.25 88 LEU A N 1
ATOM 670 C CA . LEU A 1 88 ? 1.545 2.376 2.352 1.00 90.25 88 LEU A CA 1
ATOM 671 C C . LEU A 1 88 ? 0.235 1.753 2.852 1.00 90.25 88 LEU A C 1
ATOM 673 O O . LEU A 1 88 ? 0.216 1.126 3.912 1.00 90.25 88 LEU A O 1
ATOM 677 N N . PHE A 1 89 ? -0.829 1.838 2.054 1.00 89.62 89 PHE A N 1
ATOM 678 C CA . PHE A 1 89 ? -2.116 1.209 2.339 1.00 89.62 89 PHE A CA 1
ATOM 679 C C . PHE A 1 89 ? -2.005 -0.318 2.405 1.00 89.62 89 PHE A C 1
ATOM 681 O O . PHE A 1 89 ? -2.472 -0.947 3.355 1.00 89.62 89 PHE A O 1
ATOM 688 N N . LEU A 1 90 ? -1.327 -0.928 1.432 1.00 89.25 90 LEU A N 1
ATOM 689 C CA . LEU A 1 90 ? -1.098 -2.371 1.403 1.00 89.25 90 LEU A CA 1
ATOM 690 C C . LEU A 1 90 ? -0.251 -2.839 2.588 1.00 89.25 90 LEU A C 1
ATOM 692 O O . LEU A 1 90 ? -0.580 -3.841 3.224 1.00 89.25 90 LEU A O 1
ATOM 696 N N . ALA A 1 91 ? 0.790 -2.091 2.944 1.00 90.50 91 ALA A N 1
ATOM 697 C CA . ALA A 1 91 ? 1.603 -2.378 4.118 1.00 90.50 91 ALA A CA 1
ATOM 698 C C . ALA A 1 91 ? 0.792 -2.328 5.418 1.00 90.50 91 ALA A C 1
ATOM 700 O O . ALA A 1 91 ? 0.963 -3.189 6.284 1.00 90.50 91 ALA A O 1
ATOM 701 N N . MET A 1 92 ? -0.132 -1.371 5.536 1.00 88.56 92 MET A N 1
ATOM 702 C CA . MET A 1 92 ? -1.060 -1.298 6.663 1.00 88.56 92 MET A CA 1
ATOM 703 C C . MET A 1 92 ? -1.984 -2.516 6.751 1.00 88.56 92 MET A C 1
ATOM 705 O O . MET A 1 92 ? -2.197 -3.029 7.847 1.00 88.56 92 MET A O 1
ATOM 709 N N . LEU A 1 93 ? -2.505 -2.993 5.618 1.00 88.44 93 LEU A N 1
ATOM 710 C CA . LEU A 1 93 ? -3.356 -4.188 5.551 1.00 88.44 93 LEU A CA 1
ATOM 711 C C . LEU A 1 93 ? -2.594 -5.488 5.814 1.00 88.44 93 LEU A C 1
ATOM 713 O O . LEU A 1 93 ? -3.170 -6.477 6.266 1.00 88.44 93 LEU A O 1
ATOM 717 N N . ARG A 1 94 ? -1.298 -5.508 5.502 1.00 87.38 94 ARG A N 1
ATOM 718 C CA . ARG A 1 94 ? -0.420 -6.651 5.757 1.00 87.38 94 ARG A CA 1
ATOM 719 C C . ARG A 1 94 ? -0.106 -6.794 7.243 1.00 87.38 94 ARG A C 1
ATOM 721 O O . ARG A 1 94 ? 0.062 -7.913 7.736 1.00 87.38 94 ARG A O 1
ATOM 728 N N . ASP A 1 95 ? -0.020 -5.674 7.955 1.00 85.75 95 ASP A N 1
ATOM 729 C CA . ASP A 1 95 ? 0.300 -5.675 9.372 1.00 85.75 95 ASP A CA 1
ATOM 730 C C . ASP A 1 95 ? -0.924 -5.970 10.251 1.00 85.75 95 ASP A C 1
ATOM 732 O O . ASP A 1 95 ? -1.647 -5.083 10.700 1.00 85.75 95 ASP A O 1
ATOM 736 N N . LYS A 1 96 ? -1.119 -7.253 10.566 1.00 77.69 96 LYS A N 1
ATOM 737 C CA . LYS A 1 96 ? -2.215 -7.733 11.427 1.00 77.69 96 LYS A CA 1
ATOM 738 C C . LYS A 1 96 ? -2.153 -7.207 12.865 1.00 77.69 96 LYS A C 1
ATOM 740 O O . LYS A 1 96 ? -3.128 -7.357 13.597 1.00 77.69 96 LYS A O 1
ATOM 745 N N . THR A 1 97 ? -1.023 -6.637 13.296 1.00 77.56 97 THR A N 1
ATOM 746 C CA . THR A 1 97 ? -0.903 -6.048 14.642 1.00 77.56 97 THR A CA 1
ATOM 747 C C . THR A 1 97 ? -1.525 -4.658 14.744 1.00 77.56 97 THR A C 1
ATOM 749 O O . THR A 1 97 ? -1.706 -4.145 15.842 1.00 77.56 97 THR A O 1
ATOM 752 N N . ASN A 1 98 ? -1.891 -4.065 13.610 1.00 75.06 98 ASN A N 1
ATOM 753 C CA . ASN A 1 98 ? -2.389 -2.708 13.522 1.00 75.06 98 ASN A CA 1
ATOM 754 C C . ASN A 1 98 ? -3.895 -2.618 13.825 1.00 75.06 98 ASN A C 1
ATOM 756 O O . ASN A 1 98 ? -4.710 -3.310 13.211 1.00 75.06 98 ASN A O 1
ATOM 760 N N . GLU A 1 99 ? -4.285 -1.706 14.717 1.00 76.31 99 GLU A N 1
ATOM 761 C CA . GLU A 1 99 ? -5.697 -1.415 15.012 1.00 76.31 99 GLU A CA 1
ATOM 762 C C . GLU A 1 99 ? -6.470 -0.936 13.768 1.00 76.31 99 GLU A C 1
ATOM 764 O O . GLU A 1 99 ? -7.623 -1.314 13.566 1.00 76.31 99 GLU A O 1
ATOM 769 N N . GLY A 1 100 ? -5.819 -0.190 12.869 1.00 76.75 100 GLY A N 1
ATOM 770 C CA . GLY A 1 100 ? -6.392 0.212 11.583 1.00 76.75 100 GLY A CA 1
ATOM 771 C C . GLY A 1 100 ? -6.723 -0.981 10.681 1.00 76.75 100 GLY A C 1
ATOM 772 O O . GLY A 1 100 ? -7.758 -0.974 10.020 1.00 76.75 100 GLY A O 1
ATOM 773 N N . CYS A 1 101 ? -5.917 -2.049 10.715 1.00 82.19 101 CYS A N 1
ATOM 774 C CA . CYS A 1 101 ? -6.216 -3.283 9.983 1.00 82.19 101 CYS A CA 1
ATOM 775 C C . CYS A 1 101 ? -7.473 -3.972 10.533 1.00 82.19 101 CYS A C 1
ATOM 777 O O . CYS A 1 101 ? -8.251 -4.516 9.755 1.00 82.19 101 CYS A O 1
ATOM 779 N N . LYS A 1 102 ? -7.713 -3.930 11.852 1.00 82.38 102 LYS A N 1
ATOM 780 C CA . LYS A 1 102 ? -8.932 -4.506 12.451 1.00 82.38 102 LYS A CA 1
ATOM 781 C C . LYS A 1 102 ? -10.188 -3.766 12.000 1.00 82.38 102 LYS A C 1
ATOM 783 O O . LYS A 1 102 ? -11.201 -4.403 11.726 1.00 82.38 102 LYS A O 1
ATOM 788 N N . VAL A 1 103 ? -10.114 -2.437 11.904 1.00 83.12 103 VAL A N 1
ATOM 789 C CA . VAL A 1 103 ? -11.216 -1.624 11.374 1.00 83.12 103 VAL A CA 1
ATOM 790 C C . VAL A 1 103 ? -11.430 -1.929 9.894 1.00 83.12 103 VAL A C 1
ATOM 792 O O . VAL A 1 103 ? -12.550 -2.196 9.496 1.00 83.12 103 VAL A O 1
ATOM 795 N N . LEU A 1 104 ? -10.379 -1.987 9.076 1.00 84.88 104 LEU A N 1
ATOM 796 C CA . LEU A 1 104 ? -10.516 -2.316 7.650 1.00 84.88 104 LEU A CA 1
ATOM 797 C C . LEU A 1 104 ? -11.069 -3.737 7.422 1.00 84.88 104 LEU A C 1
ATOM 799 O O . LEU A 1 104 ? -11.895 -3.944 6.532 1.00 84.88 104 LEU A O 1
ATOM 803 N N . ALA A 1 105 ? -10.708 -4.691 8.282 1.00 83.69 105 ALA A N 1
ATOM 804 C CA . ALA A 1 105 ? -11.237 -6.050 8.239 1.00 83.69 105 ALA A CA 1
ATOM 805 C C . ALA A 1 105 ? -12.751 -6.116 8.515 1.00 83.69 105 ALA A C 1
ATOM 807 O O . ALA A 1 105 ? -13.428 -6.968 7.939 1.00 83.69 105 ALA A O 1
ATOM 808 N N . SER A 1 106 ? -13.312 -5.217 9.338 1.00 83.75 106 SER A N 1
ATOM 809 C CA . SER A 1 106 ? -14.769 -5.166 9.563 1.00 83.75 106 SER A CA 1
ATOM 810 C C . SER A 1 106 ? -15.538 -4.724 8.313 1.00 83.75 106 SER A C 1
ATOM 812 O O . SER A 1 106 ? -16.683 -5.128 8.120 1.00 83.75 106 SER A O 1
ATOM 814 N N . PHE A 1 107 ? -14.876 -3.984 7.421 1.00 83.00 107 PHE A N 1
ATOM 815 C CA . PHE A 1 107 ? -15.377 -3.621 6.096 1.00 83.00 107 PHE A CA 1
ATOM 816 C C . PHE A 1 107 ? -14.990 -4.636 5.002 1.00 83.00 107 PHE A C 1
ATOM 818 O O . PHE A 1 107 ? -15.118 -4.340 3.817 1.00 83.00 107 PHE A O 1
ATOM 825 N N . ASN A 1 108 ? -14.527 -5.840 5.376 1.00 82.81 108 ASN A N 1
ATOM 826 C CA . ASN A 1 108 ? -14.075 -6.902 4.463 1.00 82.81 108 ASN A CA 1
ATOM 827 C C . ASN A 1 108 ? -12.905 -6.487 3.541 1.00 82.81 108 ASN A C 1
ATOM 829 O O . ASN A 1 108 ? -12.661 -7.088 2.485 1.00 82.81 108 ASN A O 1
ATOM 833 N N . LEU A 1 109 ? -12.158 -5.459 3.948 1.00 84.88 109 LEU A N 1
ATOM 834 C CA . LEU A 1 109 ? -11.014 -4.954 3.213 1.00 84.88 109 LEU A CA 1
ATOM 835 C C . LEU A 1 109 ? -9.746 -5.609 3.767 1.00 84.88 109 LEU A C 1
ATOM 837 O O . LEU A 1 109 ? -9.227 -5.245 4.819 1.00 84.88 109 LEU A O 1
ATOM 841 N N . ASN A 1 110 ? -9.269 -6.610 3.028 1.00 86.50 110 ASN A N 1
ATOM 842 C CA . ASN A 1 110 ? -8.082 -7.400 3.345 1.00 86.50 110 ASN A CA 1
ATOM 843 C C . ASN A 1 110 ? -6.986 -7.162 2.304 1.00 86.50 110 ASN A C 1
ATOM 845 O O . ASN A 1 110 ? -7.286 -6.778 1.172 1.00 86.50 110 ASN A O 1
ATOM 849 N N . TYR A 1 111 ? -5.735 -7.478 2.659 1.00 88.00 111 TYR A N 1
ATOM 850 C CA . TYR A 1 111 ? -4.587 -7.381 1.749 1.00 88.00 111 TYR A CA 1
ATOM 851 C C . TYR A 1 111 ? -4.851 -8.084 0.411 1.00 88.00 111 TYR A C 1
ATOM 853 O O . TYR A 1 111 ? -4.672 -7.481 -0.638 1.00 88.00 111 TYR A O 1
ATOM 861 N N . ASP A 1 112 ? -5.348 -9.324 0.439 1.00 85.81 112 ASP A N 1
ATOM 862 C CA . ASP A 1 112 ? -5.568 -10.108 -0.782 1.00 85.81 112 ASP A CA 1
ATOM 863 C C . ASP A 1 112 ? -6.633 -9.490 -1.687 1.00 85.81 112 ASP A C 1
ATOM 865 O O . ASP A 1 112 ? -6.489 -9.487 -2.908 1.00 85.81 112 ASP A O 1
ATOM 869 N N . ASN A 1 113 ? -7.696 -8.946 -1.089 1.00 85.56 113 ASN A N 1
ATOM 870 C CA . ASN A 1 113 ? -8.735 -8.266 -1.845 1.00 85.56 113 ASN A CA 1
ATOM 871 C C . ASN A 1 113 ? -8.139 -6.998 -2.458 1.00 85.56 113 ASN A C 1
ATOM 873 O O . ASN A 1 113 ? -8.152 -6.864 -3.674 1.00 85.56 113 ASN A O 1
ATOM 877 N N . ALA A 1 114 ? -7.546 -6.114 -1.650 1.00 85.50 114 ALA A N 1
ATOM 878 C CA . ALA A 1 114 ? -6.970 -4.856 -2.125 1.00 85.50 114 ALA A CA 1
ATOM 879 C C . ALA A 1 114 ? -5.916 -5.077 -3.222 1.00 85.50 114 ALA A C 1
ATOM 881 O O . ALA A 1 114 ? -5.946 -4.405 -4.249 1.00 85.50 114 ALA A O 1
ATOM 882 N N . MET A 1 115 ? -5.048 -6.078 -3.054 1.00 84.62 115 MET A N 1
ATOM 883 C CA . MET A 1 115 ? -4.032 -6.443 -4.037 1.00 84.62 115 MET A CA 1
ATOM 884 C C . MET A 1 115 ? -4.648 -6.935 -5.349 1.00 84.62 115 MET A C 1
ATOM 886 O O . MET A 1 115 ? -4.181 -6.550 -6.416 1.00 84.62 115 MET A O 1
ATOM 890 N N . LYS A 1 116 ? -5.719 -7.741 -5.302 1.00 82.44 116 LYS A N 1
ATOM 891 C CA . LYS A 1 116 ? -6.440 -8.168 -6.512 1.00 82.44 116 LYS A CA 1
ATOM 892 C C . LYS A 1 116 ? -7.053 -6.994 -7.266 1.00 82.44 116 LYS A C 1
ATOM 894 O O . LYS A 1 116 ? -7.025 -7.013 -8.489 1.00 82.44 116 LYS A O 1
ATOM 899 N N . PHE A 1 117 ? -7.573 -5.981 -6.573 1.00 79.25 117 PHE A N 1
ATOM 900 C CA . PHE A 1 117 ? -8.099 -4.784 -7.239 1.00 79.25 117 PHE A CA 1
ATOM 901 C C . PHE A 1 117 ? -6.985 -3.947 -7.863 1.00 79.25 117 PHE A C 1
ATOM 903 O O . PHE A 1 117 ? -7.104 -3.555 -9.014 1.00 79.25 117 PHE A O 1
ATOM 910 N N . ILE A 1 118 ? -5.868 -3.748 -7.163 1.00 80.25 118 ILE A N 1
ATOM 911 C CA . ILE A 1 118 ? -4.729 -2.983 -7.696 1.00 80.25 118 ILE A CA 1
ATOM 912 C C . ILE A 1 118 ? -4.065 -3.711 -8.876 1.00 80.25 118 ILE A C 1
ATOM 914 O O . ILE A 1 118 ? -3.658 -3.078 -9.846 1.00 80.25 118 ILE A O 1
ATOM 918 N N . ALA A 1 119 ? -3.974 -5.043 -8.817 1.00 74.75 119 ALA A N 1
ATOM 919 C CA . ALA A 1 119 ? -3.418 -5.861 -9.893 1.00 74.75 119 ALA A CA 1
ATOM 920 C C . ALA A 1 119 ? -4.391 -6.045 -11.071 1.00 74.75 119 ALA A C 1
ATOM 922 O O . ALA A 1 119 ? -3.955 -6.097 -12.219 1.00 74.75 119 ALA A O 1
ATOM 923 N N . GLY A 1 120 ? -5.694 -6.160 -10.796 1.00 65.00 120 GLY A N 1
ATOM 924 C CA . GLY A 1 120 ? -6.741 -6.353 -11.801 1.00 65.00 120 GLY A CA 1
ATOM 925 C C . GLY A 1 120 ? -7.141 -5.063 -12.515 1.00 65.00 120 GLY A C 1
ATOM 926 O O . GLY A 1 120 ? -7.458 -5.088 -13.702 1.00 65.00 120 GLY A O 1
ATOM 927 N N . ASP A 1 121 ? -7.075 -3.926 -11.825 1.00 55.34 121 ASP A N 1
ATOM 928 C CA . ASP A 1 121 ? -7.340 -2.604 -12.378 1.00 55.34 121 ASP A CA 1
ATOM 929 C C . ASP A 1 121 ? -5.997 -1.942 -12.724 1.00 55.34 121 ASP A C 1
ATOM 931 O O . ASP A 1 121 ? -5.497 -1.056 -12.029 1.00 55.34 121 ASP A O 1
ATOM 935 N N . GLY A 1 122 ? -5.383 -2.379 -13.833 1.00 52.00 122 GLY A N 1
ATOM 936 C CA . GLY A 1 122 ? -4.106 -1.863 -14.362 1.00 52.00 122 GLY A CA 1
ATOM 937 C C . GLY A 1 122 ? -4.056 -0.343 -14.624 1.00 52.00 122 GLY A C 1
ATOM 938 O O . GLY A 1 122 ? -3.049 0.164 -15.113 1.00 52.00 122 GLY A O 1
ATOM 939 N N . LYS A 1 123 ? -5.125 0.391 -14.291 1.00 47.28 123 LYS A N 1
ATOM 940 C CA . LYS A 1 123 ? -5.259 1.851 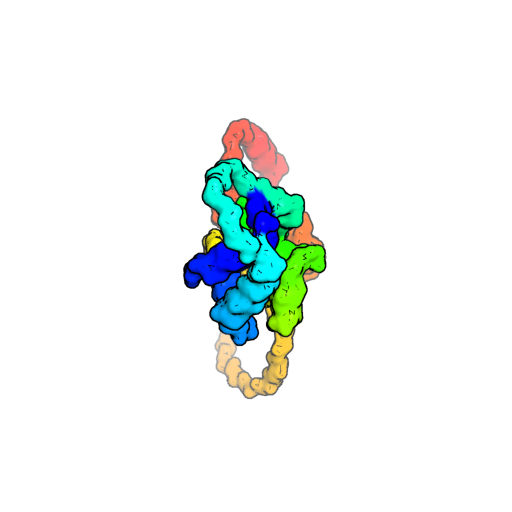-14.299 1.00 47.28 123 LYS A CA 1
ATOM 941 C C . LYS A 1 123 ? -4.752 2.556 -13.038 1.00 47.28 123 LYS A C 1
ATOM 943 O O . LYS A 1 123 ? -4.488 3.752 -13.113 1.00 47.28 123 LYS A O 1
ATOM 948 N N . LEU A 1 124 ? -4.623 1.873 -11.896 1.00 49.62 124 LEU A N 1
ATOM 949 C CA . LEU A 1 124 ? -4.187 2.505 -10.638 1.00 49.62 124 LEU A CA 1
ATOM 950 C C . LEU A 1 124 ? -2.664 2.542 -10.450 1.00 49.62 124 LEU A C 1
ATOM 952 O O . LEU A 1 124 ? -2.195 3.116 -9.469 1.00 49.62 124 LEU A O 1
ATOM 956 N N . ARG A 1 125 ? -1.886 2.006 -11.404 1.00 51.81 125 ARG A N 1
ATOM 957 C CA . ARG A 1 125 ? -0.423 2.174 -11.475 1.00 51.81 125 ARG A CA 1
ATOM 958 C C . ARG A 1 125 ? -0.091 3.630 -11.818 1.00 51.81 125 ARG A C 1
ATOM 960 O O . ARG A 1 125 ? 0.277 3.960 -12.945 1.00 51.81 125 ARG A O 1
ATOM 967 N N . ALA A 1 126 ? -0.280 4.520 -10.850 1.00 48.75 126 ALA A N 1
ATOM 968 C CA . ALA A 1 126 ? 0.083 5.924 -10.923 1.00 48.75 126 ALA A CA 1
ATOM 969 C C . ALA A 1 126 ? 1.615 6.041 -10.988 1.00 48.75 126 ALA A C 1
ATOM 971 O O . ALA A 1 126 ? 2.287 6.168 -9.972 1.00 48.75 126 ALA A O 1
ATOM 972 N N . GLY A 1 127 ? 2.163 5.955 -12.203 1.00 46.12 127 GLY A N 1
ATOM 973 C CA . GLY A 1 127 ? 3.593 6.132 -12.472 1.00 46.12 127 GLY A CA 1
ATOM 974 C C . GLY A 1 127 ? 4.203 5.135 -13.456 1.00 46.12 127 GLY A C 1
ATOM 975 O O . GLY A 1 127 ? 5.329 5.350 -13.907 1.00 46.12 127 GLY A O 1
ATOM 976 N N . ALA A 1 128 ? 3.485 4.080 -13.849 1.00 46.81 128 ALA A N 1
ATOM 977 C CA . ALA A 1 128 ? 3.974 3.175 -14.880 1.00 46.81 128 ALA A CA 1
ATOM 978 C C . ALA A 1 128 ? 3.793 3.827 -16.258 1.00 46.81 128 ALA A C 1
ATOM 980 O O . ALA A 1 128 ? 2.703 3.832 -16.829 1.00 46.81 128 ALA A O 1
ATOM 981 N N . SER A 1 129 ? 4.885 4.370 -16.804 1.00 42.88 129 SER A N 1
ATOM 982 C CA . SER A 1 129 ? 5.011 4.528 -18.255 1.00 42.88 129 SER A CA 1
ATOM 983 C C . SER A 1 129 ? 4.563 3.223 -18.925 1.00 42.88 129 SER A C 1
ATOM 985 O O . SER A 1 129 ? 4.936 2.150 -18.438 1.00 42.88 129 SER A O 1
ATOM 987 N N . PRO A 1 130 ? 3.764 3.279 -20.002 1.00 43.75 130 PRO A N 1
ATOM 988 C CA . PRO A 1 130 ? 3.207 2.097 -20.630 1.00 43.75 130 PRO A CA 1
ATOM 989 C C . PRO A 1 130 ? 4.308 1.399 -21.429 1.00 43.75 130 PRO A C 1
ATOM 991 O O . PRO A 1 130 ? 4.362 1.498 -22.650 1.00 43.75 130 PRO A O 1
ATOM 994 N N . LEU A 1 131 ? 5.203 0.687 -20.747 1.00 39.03 131 LEU A N 1
ATOM 995 C CA . LEU A 1 131 ? 5.947 -0.380 -21.390 1.00 39.03 131 LEU A CA 1
ATOM 996 C C . LEU A 1 131 ? 5.049 -1.610 -21.332 1.00 39.03 131 LEU A C 1
ATOM 998 O O . LEU A 1 131 ? 4.999 -2.343 -20.346 1.00 39.03 131 LEU A O 1
ATOM 1002 N N . ALA A 1 132 ? 4.240 -1.723 -22.379 1.00 43.03 132 ALA A N 1
ATOM 1003 C CA . ALA A 1 132 ? 3.318 -2.809 -22.621 1.00 43.03 132 ALA A CA 1
ATOM 1004 C C . ALA A 1 132 ? 4.058 -4.156 -22.584 1.00 43.03 132 ALA A C 1
ATOM 1006 O O . ALA A 1 132 ? 4.673 -4.564 -23.565 1.00 43.03 132 ALA A O 1
ATOM 1007 N N . SER A 1 133 ? 3.967 -4.876 -21.467 1.00 37.03 133 SER A N 1
ATOM 1008 C CA . SER A 1 133 ? 4.134 -6.325 -21.468 1.00 37.03 133 SER A CA 1
ATOM 1009 C C . SER A 1 133 ? 2.779 -6.925 -21.827 1.00 37.03 133 SER A C 1
ATOM 1011 O O . SER A 1 133 ? 1.928 -7.131 -20.962 1.00 37.03 133 SER A O 1
ATOM 1013 N N . ASN A 1 134 ? 2.565 -7.145 -23.123 1.00 41.59 134 ASN A N 1
ATOM 1014 C CA . ASN A 1 134 ? 1.490 -7.998 -23.611 1.00 41.59 134 ASN A CA 1
ATOM 1015 C C . ASN A 1 134 ? 1.756 -9.429 -23.131 1.00 41.59 134 ASN A C 1
ATOM 1017 O O . ASN A 1 134 ? 2.481 -10.181 -23.775 1.00 41.59 134 ASN A O 1
ATOM 1021 N N . THR A 1 135 ? 1.166 -9.800 -22.002 1.00 46.50 135 THR A N 1
ATOM 1022 C CA . THR A 1 135 ? 0.860 -11.192 -21.670 1.00 46.50 135 THR A CA 1
ATOM 1023 C C . THR A 1 135 ? -0.625 -11.401 -21.945 1.00 46.50 135 THR A C 1
ATOM 1025 O O . THR A 1 135 ? -1.443 -10.902 -21.170 1.00 46.50 135 THR A O 1
ATOM 1028 N N . PRO A 1 136 ? -1.016 -12.082 -23.032 1.00 43.97 136 PRO A N 1
ATOM 1029 C CA . PRO A 1 136 ? -2.353 -12.624 -23.141 1.00 43.97 136 PRO A CA 1
ATOM 1030 C C . PRO A 1 136 ? -2.340 -14.010 -22.490 1.00 43.97 136 PRO A C 1
ATOM 1032 O O . PRO A 1 136 ? -2.043 -14.999 -23.149 1.00 43.97 136 PRO A O 1
ATOM 1035 N N . ASP A 1 137 ? -2.645 -14.059 -21.194 1.00 42.66 137 ASP A N 1
ATOM 1036 C CA . ASP A 1 137 ? -3.195 -15.265 -20.573 1.00 42.66 137 ASP A CA 1
ATOM 1037 C C . ASP A 1 137 ? -4.713 -15.085 -20.511 1.00 42.66 137 ASP A C 1
ATOM 1039 O O . ASP A 1 137 ? -5.230 -14.191 -19.837 1.00 42.66 137 ASP A O 1
ATOM 1043 N N . GLY A 1 138 ? -5.419 -15.909 -21.277 1.00 37.66 138 GLY A N 1
ATOM 1044 C CA . GLY A 1 138 ? -6.871 -15.943 -21.358 1.00 37.66 138 GLY A CA 1
ATOM 1045 C C . GLY A 1 138 ? -7.313 -17.308 -21.861 1.00 37.66 138 GLY A C 1
ATOM 1046 O O . GLY A 1 138 ? -7.370 -17.543 -23.067 1.00 37.66 138 GLY A O 1
ATOM 1047 N N . GLU A 1 139 ? -7.590 -18.203 -20.918 1.00 43.06 139 GLU A N 1
ATOM 1048 C CA . GLU A 1 139 ? -8.300 -19.457 -21.151 1.00 43.06 139 GLU A CA 1
ATOM 1049 C C . GLU A 1 139 ? -9.770 -19.215 -21.559 1.00 43.06 139 GLU A C 1
ATOM 1051 O O . GLU A 1 139 ? -10.431 -18.299 -21.075 1.00 43.06 139 GLU A O 1
ATOM 1056 N N . GLU A 1 140 ? -10.249 -20.125 -22.414 1.00 38.41 140 GLU A N 1
ATOM 1057 C CA . GLU A 1 140 ? -11.639 -20.522 -22.702 1.00 38.41 140 GLU A CA 1
ATOM 1058 C C . GLU A 1 140 ? -12.619 -19.554 -23.403 1.00 38.41 140 GLU A C 1
ATOM 1060 O O . GLU A 1 140 ? -13.273 -18.716 -22.790 1.00 38.41 140 GLU A O 1
ATOM 1065 N N . ALA A 1 141 ? -12.884 -19.840 -24.690 1.00 34.66 141 ALA A N 1
ATOM 1066 C CA . ALA A 1 141 ? -14.216 -20.267 -25.155 1.00 34.66 141 ALA A CA 1
ATOM 1067 C C . ALA A 1 141 ? -14.163 -20.801 -26.604 1.00 34.66 141 ALA A C 1
ATOM 1069 O O . ALA A 1 141 ? -13.932 -20.057 -27.555 1.00 34.66 141 ALA A O 1
ATOM 1070 N N . ILE A 1 142 ? -14.432 -22.097 -26.780 1.00 43.25 142 ILE A N 1
ATOM 1071 C CA . ILE A 1 142 ? -14.742 -22.717 -28.079 1.00 43.25 142 ILE A CA 1
ATOM 1072 C C . ILE A 1 142 ? -16.227 -22.450 -28.376 1.00 43.25 142 ILE A C 1
ATOM 1074 O O . ILE A 1 142 ? -17.071 -22.735 -27.523 1.00 43.25 142 ILE A O 1
ATOM 1078 N N . PRO A 1 143 ? -16.582 -21.998 -29.592 1.00 40.59 143 PRO A N 1
ATOM 1079 C CA . PRO A 1 143 ? -17.586 -22.763 -30.324 1.00 40.59 143 PRO A CA 1
ATOM 1080 C C . PRO A 1 143 ? -17.235 -22.978 -31.801 1.00 40.59 143 PRO A C 1
ATOM 1082 O O . PRO A 1 143 ? -16.709 -22.118 -32.504 1.00 40.59 143 PRO A O 1
ATOM 1085 N N . ALA A 1 144 ? -17.572 -24.186 -32.242 1.00 40.41 144 ALA A N 1
ATOM 1086 C CA . ALA A 1 144 ? -17.501 -24.696 -33.598 1.00 40.41 144 ALA A CA 1
ATOM 1087 C C . ALA A 1 144 ? -18.657 -24.196 -34.493 1.00 40.41 144 ALA A C 1
ATOM 1089 O O . ALA A 1 144 ? -19.750 -23.914 -34.008 1.00 40.41 144 ALA A O 1
ATOM 1090 N N . GLY A 1 145 ? -18.417 -24.211 -35.812 1.00 32.84 145 GLY A N 1
ATOM 1091 C CA . GLY A 1 145 ? -19.376 -23.930 -36.896 1.00 32.84 145 GLY A CA 1
ATOM 1092 C C . GLY A 1 145 ? -18.954 -22.674 -37.665 1.00 32.84 145 GLY A C 1
ATOM 1093 O O . GLY A 1 145 ? -18.936 -21.596 -37.099 1.00 32.84 145 GLY A O 1
ATOM 1094 N N . GLY A 1 146 ? -18.507 -22.696 -38.918 1.00 33.81 146 GLY A N 1
ATOM 1095 C CA . GLY A 1 146 ? -18.890 -23.522 -40.055 1.00 33.81 146 GLY A CA 1
ATOM 1096 C C . GLY A 1 146 ? -19.314 -22.562 -41.169 1.00 33.81 146 GLY A C 1
ATOM 1097 O O . GLY A 1 146 ? -20.369 -21.966 -41.037 1.00 33.81 146 GLY A O 1
ATOM 1098 N N . GLU A 1 147 ? -18.471 -22.356 -42.191 1.00 38.47 147 GLU A N 1
ATOM 1099 C CA . GLU A 1 147 ? -18.825 -22.250 -43.624 1.00 38.47 147 GLU A CA 1
ATOM 1100 C C . GLU A 1 147 ? -17.620 -21.809 -44.495 1.00 38.47 147 GLU A C 1
ATOM 1102 O O . GLU A 1 147 ? -16.708 -21.137 -44.010 1.00 38.47 147 GLU A O 1
ATOM 1107 N N . PRO A 1 148 ? -17.566 -22.226 -45.779 1.00 45.44 148 PRO A N 1
ATOM 1108 C CA . PRO A 1 148 ? -16.349 -22.241 -46.585 1.00 45.44 148 PRO A CA 1
ATOM 1109 C C . PRO A 1 148 ? -16.227 -21.018 -47.503 1.00 45.44 148 PRO A C 1
ATOM 1111 O O . PRO A 1 148 ? -17.210 -20.546 -48.075 1.00 45.44 148 PRO A O 1
ATOM 1114 N N . ARG A 1 149 ? -14.995 -20.562 -47.766 1.00 39.12 149 ARG A N 1
ATOM 1115 C CA . ARG A 1 149 ? -14.713 -19.682 -48.910 1.00 39.12 149 ARG A CA 1
ATOM 1116 C C . ARG A 1 149 ? -13.729 -20.316 -49.885 1.00 39.12 149 ARG A C 1
ATOM 1118 O O . ARG A 1 149 ? -12.544 -20.482 -49.628 1.00 39.12 149 ARG A O 1
ATOM 1125 N N . GLN A 1 150 ? -14.315 -20.670 -51.019 1.00 41.47 150 GLN A N 1
ATOM 1126 C CA . GLN A 1 150 ? -13.731 -21.090 -52.280 1.00 41.47 150 GLN A CA 1
ATOM 1127 C C . GLN A 1 150 ? -12.910 -19.960 -52.925 1.00 41.47 150 GLN A C 1
ATOM 1129 O O . GLN A 1 150 ? -13.331 -18.806 -52.914 1.00 41.47 150 GLN A O 1
ATOM 1134 N N . GLY A 1 151 ? -11.793 -20.311 -53.570 1.00 32.56 151 GLY A N 1
ATOM 1135 C CA . GLY A 1 151 ? -11.105 -19.431 -54.522 1.00 32.56 151 GLY A CA 1
ATOM 1136 C C . GLY A 1 151 ? -9.605 -19.684 -54.596 1.00 32.56 151 GLY A C 1
ATOM 1137 O O . GLY A 1 151 ? -8.842 -19.086 -53.852 1.00 32.56 151 GLY A O 1
ATOM 1138 N N . GLY A 1 152 ? -9.185 -20.593 -55.477 1.00 36.06 152 GLY A N 1
ATOM 1139 C CA . GLY A 1 152 ? -7.791 -21.013 -55.608 1.00 36.06 152 GLY A CA 1
ATOM 1140 C C . GLY A 1 152 ? -6.925 -20.110 -56.483 1.00 36.06 152 GLY A C 1
ATOM 1141 O O . GLY A 1 152 ? -7.432 -19.325 -57.280 1.00 36.06 152 GLY A O 1
ATOM 1142 N N . ARG A 1 153 ? -5.607 -20.323 -56.394 1.00 36.16 153 ARG A N 1
ATOM 1143 C CA . ARG A 1 153 ? -4.644 -20.239 -57.506 1.00 36.16 153 ARG A CA 1
ATOM 1144 C C . ARG A 1 153 ? -3.295 -20.828 -57.082 1.00 36.16 153 ARG A C 1
ATOM 1146 O O . ARG A 1 153 ? -2.754 -20.488 -56.039 1.00 36.16 153 ARG A O 1
ATOM 1153 N N . ARG A 1 154 ? -2.814 -21.771 -57.896 1.00 39.03 154 ARG A N 1
ATOM 1154 C CA . ARG A 1 154 ? -1.546 -22.502 -57.773 1.00 39.03 154 ARG A CA 1
ATOM 1155 C C . ARG A 1 154 ? -0.386 -21.688 -58.357 1.00 39.03 154 ARG A C 1
ATOM 1157 O O . ARG A 1 154 ? -0.549 -21.136 -59.440 1.00 39.03 154 ARG A O 1
ATOM 1164 N N . GLY A 1 155 ? 0.774 -21.815 -57.706 1.00 35.72 155 GLY A N 1
ATOM 1165 C CA . GLY A 1 155 ? 2.110 -21.849 -58.318 1.00 35.72 155 GLY A CA 1
ATOM 1166 C C . GLY A 1 155 ? 2.902 -20.542 -58.279 1.00 35.72 155 GLY A C 1
ATOM 1167 O O . GLY A 1 155 ? 2.570 -19.628 -59.019 1.00 35.72 155 GLY A O 1
ATOM 1168 N N . THR A 1 156 ? 3.955 -20.468 -57.454 1.00 35.31 156 THR A N 1
ATOM 1169 C CA . THR A 1 156 ? 5.367 -20.727 -57.834 1.00 35.31 156 THR A CA 1
ATOM 1170 C C . THR A 1 156 ? 6.295 -20.477 -56.641 1.00 35.31 156 THR A C 1
ATOM 1172 O O . THR A 1 156 ? 6.055 -19.578 -55.839 1.00 35.31 156 THR A O 1
ATOM 1175 N N . ASP A 1 157 ? 7.337 -21.298 -56.557 1.00 37.25 157 ASP A N 1
ATOM 1176 C CA . ASP A 1 157 ? 8.392 -21.346 -55.547 1.00 37.25 157 A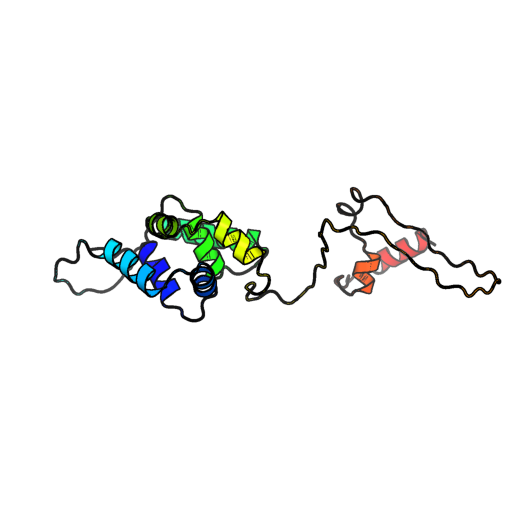SP A CA 1
ATOM 1177 C C . ASP A 1 157 ? 9.125 -20.020 -55.307 1.00 37.25 157 ASP A C 1
ATOM 1179 O O . ASP A 1 157 ? 9.669 -19.448 -56.245 1.00 37.25 157 ASP A O 1
ATOM 1183 N N . PHE A 1 158 ? 9.252 -19.630 -54.034 1.00 40.09 158 PHE A N 1
ATOM 1184 C CA . PHE A 1 158 ? 10.448 -18.979 -53.490 1.00 40.09 158 PHE A CA 1
ATOM 1185 C C . PHE A 1 158 ? 10.642 -19.414 -52.031 1.00 40.09 158 PHE A C 1
ATOM 1187 O O . PHE A 1 158 ? 9.850 -19.099 -51.145 1.00 40.09 158 PHE A O 1
ATOM 1194 N N . VAL A 1 159 ? 11.715 -20.167 -51.803 1.00 45.66 159 VAL A N 1
ATOM 1195 C CA . VAL A 1 159 ? 12.267 -20.494 -50.488 1.00 45.66 159 VAL A CA 1
ATOM 1196 C C . VAL A 1 159 ? 12.914 -19.235 -49.914 1.00 45.66 159 VAL A C 1
ATOM 1198 O O . VAL A 1 159 ? 13.875 -18.732 -50.489 1.00 45.66 159 VAL A O 1
ATOM 1201 N N . ALA A 1 160 ? 12.422 -18.758 -48.770 1.00 34.88 160 ALA A N 1
ATOM 1202 C CA . ALA A 1 160 ? 13.168 -17.870 -47.880 1.00 34.88 160 ALA A CA 1
ATOM 1203 C C . ALA A 1 160 ? 12.642 -17.976 -46.435 1.00 34.88 160 ALA A C 1
ATOM 1205 O O . ALA A 1 160 ? 11.802 -17.205 -45.991 1.00 34.88 160 ALA A O 1
ATOM 1206 N N . ASN A 1 161 ? 13.177 -18.978 -45.736 1.00 42.28 161 ASN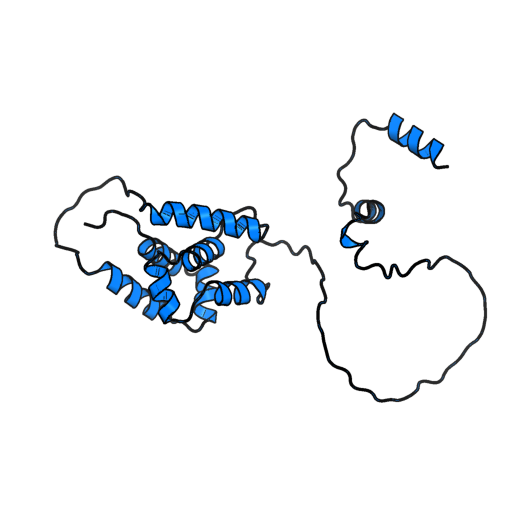 A N 1
ATOM 1207 C CA . ASN A 1 161 ? 13.482 -19.004 -44.304 1.00 42.28 161 ASN A CA 1
ATOM 1208 C C . ASN A 1 161 ? 12.384 -18.577 -43.304 1.00 42.28 161 ASN A C 1
ATOM 1210 O O . ASN A 1 161 ? 12.467 -17.521 -42.682 1.00 42.28 161 ASN A O 1
ATOM 1214 N N . SER A 1 162 ? 11.426 -19.470 -43.052 1.00 43.06 162 SER A N 1
ATOM 1215 C CA . SER A 1 162 ? 10.653 -19.498 -41.805 1.00 43.06 162 SER A CA 1
ATOM 1216 C C . SER A 1 162 ? 11.070 -20.723 -40.986 1.00 43.06 162 SER A C 1
ATOM 1218 O O . SER A 1 162 ? 10.425 -21.769 -41.013 1.00 43.06 162 SER A O 1
ATOM 1220 N N . SER A 1 163 ? 12.193 -20.596 -40.292 1.00 43.88 163 SER A N 1
ATOM 1221 C CA . SER A 1 163 ? 12.628 -21.522 -39.245 1.00 43.88 163 SER A CA 1
ATOM 1222 C C . SER A 1 163 ? 12.775 -20.646 -38.000 1.00 43.88 163 SER A C 1
ATOM 1224 O O . SER A 1 163 ? 13.575 -19.720 -38.024 1.00 43.88 163 SER A O 1
ATOM 1226 N N . THR A 1 164 ? 12.021 -20.779 -36.920 1.00 43.97 164 THR A N 1
ATOM 1227 C CA . THR A 1 164 ? 11.315 -21.929 -36.363 1.00 43.97 164 THR A CA 1
ATOM 1228 C C . THR A 1 164 ? 10.296 -21.399 -35.351 1.00 43.97 164 THR A C 1
ATOM 1230 O O . THR A 1 164 ? 10.647 -20.547 -34.532 1.00 43.97 164 THR A O 1
ATOM 1233 N N . ASP A 1 165 ? 9.072 -21.930 -35.366 1.00 53.94 165 ASP A N 1
ATOM 1234 C CA . ASP A 1 165 ? 8.264 -22.028 -34.147 1.00 53.94 165 ASP A CA 1
ATOM 1235 C C . ASP A 1 165 ? 9.139 -22.708 -33.085 1.00 53.94 165 ASP A C 1
ATOM 1237 O O . ASP A 1 165 ? 9.528 -23.871 -33.227 1.00 53.94 165 ASP A O 1
ATOM 1241 N N . LYS A 1 166 ? 9.553 -21.952 -32.068 1.00 56.81 166 LYS A N 1
ATOM 1242 C CA . LYS A 1 166 ? 10.242 -22.498 -30.899 1.00 56.81 166 LYS A CA 1
ATOM 1243 C C . LYS A 1 166 ? 9.176 -22.855 -29.876 1.00 56.81 166 LYS A C 1
ATOM 1245 O O . LYS A 1 166 ? 8.946 -22.123 -28.924 1.00 56.81 166 LYS A O 1
ATOM 1250 N N . ASP A 1 167 ? 8.542 -24.004 -30.071 1.00 54.09 167 ASP A N 1
ATOM 1251 C CA . ASP A 1 167 ? 7.701 -24.644 -29.057 1.00 54.09 167 ASP A CA 1
ATOM 1252 C C . ASP A 1 167 ? 8.577 -25.236 -27.934 1.00 54.09 167 ASP A C 1
ATOM 1254 O O . ASP A 1 167 ? 8.618 -26.444 -27.699 1.00 54.09 167 ASP A O 1
ATOM 1258 N N . THR A 1 168 ? 9.329 -24.384 -27.232 1.00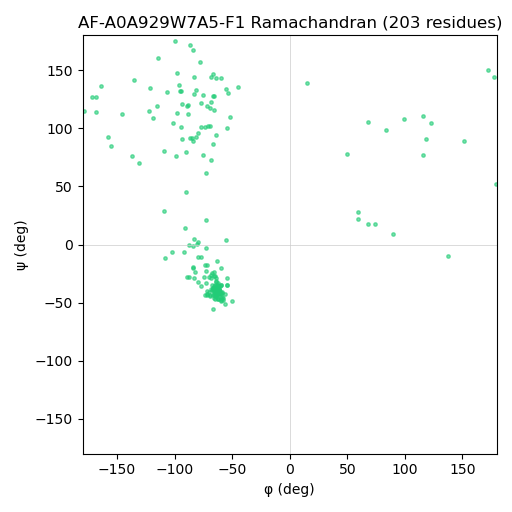 63.03 168 THR A N 1
ATOM 1259 C CA . THR A 1 168 ? 10.025 -24.746 -25.989 1.00 63.03 168 THR A CA 1
ATOM 1260 C C . THR A 1 168 ? 9.754 -23.703 -24.903 1.00 63.03 168 THR A C 1
ATOM 1262 O O . THR A 1 168 ? 10.669 -22.984 -24.495 1.00 63.03 168 THR A O 1
ATOM 1265 N N . PRO A 1 169 ? 8.517 -23.647 -24.372 1.00 65.88 169 PRO A N 1
ATOM 1266 C CA . PRO A 1 169 ? 8.088 -22.628 -23.408 1.00 65.88 169 PRO A CA 1
ATOM 1267 C C . PRO A 1 169 ? 8.902 -22.611 -22.102 1.00 65.88 169 PRO A C 1
ATOM 1269 O O . PRO A 1 169 ? 8.934 -21.600 -21.410 1.00 65.88 169 PRO A O 1
ATOM 1272 N N . ILE A 1 170 ? 9.598 -23.707 -21.769 1.00 64.00 170 ILE A N 1
ATOM 1273 C CA . ILE A 1 170 ? 10.477 -23.778 -20.592 1.00 64.00 170 ILE A CA 1
ATOM 1274 C C . ILE A 1 170 ? 11.868 -23.186 -20.872 1.00 64.00 170 ILE A C 1
ATOM 1276 O O . ILE A 1 170 ? 12.491 -22.705 -19.938 1.00 64.00 170 ILE A O 1
ATOM 1280 N N . LEU A 1 171 ? 12.387 -23.205 -22.108 1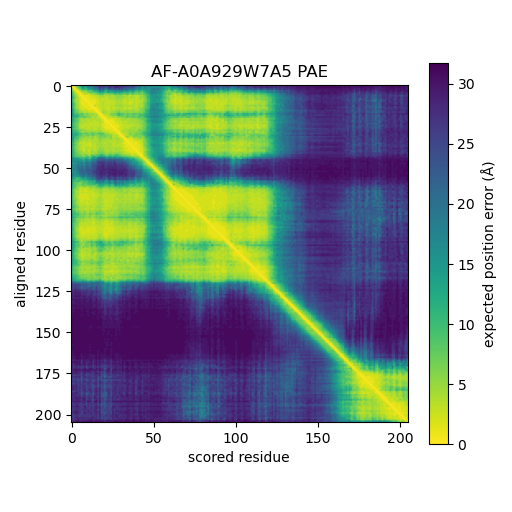.00 61.22 171 LEU A N 1
ATOM 1281 C CA . LEU A 1 171 ? 13.726 -22.667 -22.412 1.00 61.22 171 LEU A CA 1
ATOM 1282 C C . LEU A 1 171 ? 13.709 -21.176 -22.767 1.00 61.22 171 LEU A C 1
ATOM 1284 O O . LEU A 1 171 ? 14.688 -20.482 -22.487 1.00 61.22 171 LEU A O 1
ATOM 1288 N N . ASP A 1 172 ? 12.605 -20.672 -23.319 1.00 67.00 172 ASP A N 1
ATOM 1289 C CA . ASP A 1 172 ? 12.488 -19.264 -23.713 1.00 67.00 172 ASP A CA 1
ATOM 1290 C C . ASP A 1 172 ? 12.529 -18.309 -22.508 1.00 67.00 172 ASP A C 1
ATOM 1292 O O . ASP A 1 172 ? 12.961 -17.167 -22.636 1.00 67.00 172 ASP A O 1
ATOM 1296 N N . SER A 1 173 ? 12.176 -18.785 -21.308 1.00 67.88 173 SER A N 1
ATOM 1297 C CA . SER A 1 173 ? 12.281 -18.009 -20.066 1.00 67.88 173 SER A CA 1
ATOM 1298 C C . SER A 1 173 ? 13.703 -17.905 -19.497 1.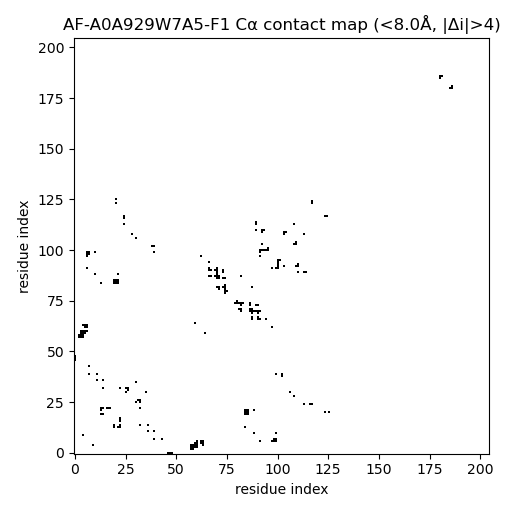00 67.88 173 SER A C 1
ATOM 1300 O O . SER A 1 173 ? 13.921 -17.133 -18.565 1.00 67.88 173 SER A O 1
ATOM 1302 N N . TYR A 1 174 ? 14.667 -18.680 -20.010 1.00 76.12 174 TYR A N 1
ATOM 1303 C CA . TYR A 1 174 ? 16.053 -18.689 -19.513 1.00 76.12 174 TYR A CA 1
ATOM 1304 C C . TYR A 1 174 ? 17.059 -18.042 -20.473 1.00 76.12 174 TYR A C 1
ATOM 1306 O O . TYR A 1 174 ? 18.198 -17.794 -20.075 1.00 76.12 174 TYR A O 1
ATOM 1314 N N . GLY A 1 175 ? 16.666 -17.761 -21.717 1.00 79.69 175 GLY A N 1
ATOM 1315 C CA . GLY A 1 175 ? 17.515 -17.109 -22.713 1.00 79.69 175 GLY A CA 1
ATOM 1316 C C . GLY A 1 175 ? 17.104 -15.659 -22.955 1.00 79.69 175 GLY A C 1
ATOM 1317 O O . GLY A 1 175 ? 15.938 -15.376 -23.201 1.00 79.69 175 GLY A O 1
ATOM 1318 N N . VAL A 1 176 ? 18.065 -14.733 -22.933 1.00 81.81 176 VAL A N 1
ATOM 1319 C CA . VAL A 1 176 ? 17.843 -13.350 -23.384 1.00 81.81 176 VAL A CA 1
ATOM 1320 C C . VAL A 1 176 ? 18.238 -13.245 -24.855 1.00 81.81 176 VAL A C 1
ATOM 1322 O O . VAL A 1 176 ? 19.387 -13.507 -25.212 1.00 81.81 176 VAL A O 1
ATOM 1325 N N . ASP A 1 177 ? 17.294 -12.851 -25.710 1.00 85.75 177 ASP A N 1
ATOM 1326 C CA . ASP A 1 177 ? 17.543 -12.614 -27.134 1.00 85.75 177 ASP A CA 1
ATOM 1327 C C . ASP A 1 177 ? 18.202 -11.239 -27.343 1.00 85.75 177 ASP A C 1
ATOM 1329 O O . ASP A 1 177 ? 17.541 -10.199 -27.399 1.00 85.75 177 ASP A O 1
ATOM 1333 N N . LEU A 1 178 ? 19.534 -11.239 -27.443 1.00 86.06 178 LEU A N 1
ATOM 1334 C CA . LEU A 1 178 ? 20.329 -10.024 -27.635 1.00 86.06 178 LEU A CA 1
ATOM 1335 C C . LEU A 1 178 ? 20.113 -9.382 -29.014 1.00 86.06 178 LEU A C 1
ATOM 1337 O O . LEU A 1 178 ? 20.272 -8.172 -29.145 1.00 86.06 178 LEU A O 1
ATOM 1341 N N . THR A 1 179 ? 19.733 -10.153 -30.037 1.00 85.25 179 THR A N 1
ATOM 1342 C CA . THR A 1 179 ? 19.497 -9.627 -31.389 1.00 85.25 179 THR A CA 1
ATOM 1343 C C . THR A 1 179 ? 18.220 -8.797 -31.433 1.00 85.25 179 THR A C 1
ATOM 1345 O O . THR A 1 179 ? 18.224 -7.705 -32.002 1.00 85.25 179 THR A O 1
ATOM 1348 N N . LYS A 1 180 ? 17.149 -9.267 -30.782 1.00 84.62 180 LYS A N 1
ATOM 1349 C CA . LYS A 1 180 ? 15.911 -8.486 -30.627 1.00 84.62 180 LYS A CA 1
ATOM 1350 C C . LYS A 1 180 ? 16.133 -7.240 -29.774 1.00 84.62 180 LYS A C 1
ATOM 1352 O O . LYS A 1 180 ? 15.788 -6.147 -30.202 1.00 84.62 180 LYS A O 1
ATOM 1357 N N . ALA A 1 181 ? 16.805 -7.381 -28.629 1.00 84.94 181 ALA A N 1
ATOM 1358 C CA . ALA A 1 181 ? 17.109 -6.244 -27.757 1.00 84.94 181 ALA A CA 1
ATOM 1359 C C . ALA A 1 181 ? 17.962 -5.165 -28.456 1.00 84.94 181 ALA A C 1
ATOM 1361 O O . ALA A 1 181 ? 17.764 -3.973 -28.219 1.00 84.94 181 ALA A O 1
ATOM 1362 N N . ALA A 1 182 ? 18.885 -5.569 -29.339 1.00 87.19 182 ALA A N 1
ATOM 1363 C CA . ALA A 1 182 ? 19.657 -4.649 -30.173 1.00 87.19 182 ALA A CA 1
ATOM 1364 C C . ALA A 1 182 ? 18.779 -3.924 -31.206 1.00 87.19 182 ALA A C 1
ATOM 1366 O O . ALA A 1 182 ? 18.923 -2.716 -31.384 1.00 87.19 182 ALA A O 1
ATOM 1367 N N . ALA A 1 183 ? 17.872 -4.649 -31.873 1.00 86.94 183 ALA A N 1
ATOM 1368 C CA . ALA A 1 183 ? 16.958 -4.085 -32.868 1.00 86.94 183 ALA A CA 1
ATOM 1369 C C . ALA A 1 183 ? 15.981 -3.068 -32.254 1.00 86.94 183 ALA A C 1
ATOM 1371 O O . ALA A 1 183 ? 15.706 -2.037 -32.866 1.00 86.94 183 ALA A O 1
ATOM 1372 N N . ASP A 1 184 ? 15.530 -3.325 -31.026 1.00 88.38 184 ASP A N 1
ATOM 1373 C CA . ASP A 1 184 ? 14.632 -2.448 -30.269 1.00 88.38 184 ASP A CA 1
ATOM 1374 C C . ASP A 1 184 ? 15.366 -1.270 -29.594 1.00 88.38 184 ASP A C 1
ATOM 1376 O O . ASP A 1 184 ? 14.746 -0.452 -28.915 1.00 88.38 184 ASP A O 1
ATOM 1380 N N . GLY A 1 185 ? 16.692 -1.165 -29.759 1.00 86.50 185 GLY A N 1
ATOM 1381 C CA . GLY A 1 185 ? 17.505 -0.091 -29.178 1.00 86.50 185 GLY A CA 1
ATOM 1382 C C . GLY A 1 185 ? 17.607 -0.134 -27.649 1.00 86.50 185 GLY A C 1
ATOM 1383 O O . GLY A 1 185 ? 17.969 0.864 -27.034 1.00 86.50 185 GLY A O 1
ATOM 1384 N N . ALA A 1 186 ? 17.294 -1.277 -27.032 1.00 88.00 186 ALA A N 1
ATOM 1385 C CA . ALA A 1 186 ? 17.291 -1.472 -25.582 1.00 88.00 186 ALA A CA 1
ATOM 1386 C C . ALA A 1 186 ? 18.679 -1.816 -24.999 1.00 88.00 186 ALA A C 1
ATOM 1388 O O . ALA A 1 186 ? 18.803 -2.006 -23.789 1.00 88.00 186 ALA A O 1
ATOM 1389 N N . LEU A 1 187 ? 19.714 -1.936 -25.841 1.00 86.31 187 LEU A N 1
ATOM 1390 C CA . LEU A 1 187 ? 21.092 -2.197 -25.417 1.00 86.31 187 LEU A CA 1
ATOM 1391 C C . LEU A 1 187 ? 21.888 -0.897 -25.274 1.00 86.31 187 LEU A C 1
ATOM 1393 O O . LEU A 1 187 ? 21.927 -0.078 -26.193 1.00 86.31 187 LEU A O 1
ATOM 1397 N N . ASP A 1 188 ? 22.596 -0.759 -24.155 1.00 89.69 188 ASP A N 1
ATOM 1398 C CA . ASP A 1 188 ? 23.518 0.353 -23.937 1.00 89.69 188 ASP A CA 1
ATOM 1399 C C . ASP A 1 188 ? 24.747 0.267 -24.864 1.00 89.69 188 ASP A C 1
ATOM 1401 O O . ASP A 1 188 ? 25.269 -0.827 -25.120 1.00 89.69 188 ASP A O 1
ATOM 1405 N N . PRO A 1 189 ? 25.263 1.413 -25.350 1.00 86.56 189 PRO A N 1
ATOM 1406 C CA . PRO A 1 189 ? 26.430 1.433 -26.219 1.00 86.56 189 PRO A CA 1
ATOM 1407 C C . PRO A 1 189 ? 27.684 0.966 -25.471 1.00 86.56 189 PRO A C 1
ATOM 1409 O O . PRO A 1 189 ? 28.053 1.496 -24.421 1.00 86.56 189 PRO A O 1
ATOM 1412 N N . ILE A 1 190 ? 28.388 -0.006 -26.050 1.00 86.19 190 ILE A N 1
ATOM 1413 C CA . ILE A 1 190 ? 29.625 -0.546 -25.483 1.00 86.19 190 ILE A CA 1
ATOM 1414 C C . ILE A 1 190 ? 30.809 0.286 -25.982 1.00 86.19 190 ILE A C 1
ATOM 1416 O O . ILE A 1 190 ? 31.168 0.239 -27.157 1.00 86.19 190 ILE A O 1
ATOM 1420 N N . VAL A 1 191 ? 31.450 1.029 -25.080 1.00 88.62 191 VAL A N 1
ATOM 1421 C CA . VAL A 1 191 ? 32.605 1.880 -25.404 1.00 88.62 191 VAL A CA 1
ATOM 1422 C C . VAL A 1 191 ? 33.914 1.141 -25.117 1.00 88.62 191 VAL A C 1
ATOM 1424 O O . VAL A 1 191 ? 34.100 0.588 -24.035 1.00 88.62 191 VAL A O 1
ATOM 1427 N N . GLY A 1 192 ? 34.847 1.162 -26.076 1.00 87.31 192 GLY A N 1
ATOM 1428 C CA . GLY A 1 192 ? 36.234 0.721 -25.865 1.00 87.31 192 GLY A CA 1
ATOM 1429 C C . GLY A 1 192 ? 36.531 -0.759 -26.132 1.00 87.31 192 GLY A C 1
ATOM 1430 O O . GLY A 1 192 ? 37.641 -1.189 -25.845 1.00 87.31 192 GLY A O 1
ATOM 1431 N N . ARG A 1 193 ? 35.592 -1.525 -26.710 1.00 91.38 193 ARG A N 1
ATOM 1432 C CA . ARG A 1 193 ? 35.773 -2.956 -27.057 1.00 91.38 193 ARG A CA 1
ATOM 1433 C C . ARG A 1 193 ? 35.879 -3.240 -28.565 1.00 91.38 193 ARG A C 1
ATOM 1435 O O . ARG A 1 193 ? 35.493 -4.310 -29.022 1.00 91.38 193 ARG A O 1
ATOM 1442 N N . HIS A 1 194 ? 36.381 -2.288 -29.351 1.00 92.00 194 HIS A N 1
ATOM 1443 C CA . HIS A 1 194 ? 36.436 -2.404 -30.817 1.00 92.00 194 HIS A CA 1
ATOM 1444 C C . HIS A 1 194 ? 37.268 -3.616 -31.281 1.00 92.00 194 HIS A C 1
ATOM 1446 O O . HIS A 1 194 ? 36.765 -4.432 -32.050 1.00 92.00 194 HIS A O 1
ATOM 1452 N N . ASP A 1 195 ? 38.471 -3.797 -30.727 1.00 93.19 195 ASP A N 1
ATOM 1453 C CA . ASP A 1 195 ? 39.392 -4.884 -31.103 1.00 93.19 195 ASP A CA 1
ATOM 1454 C C . ASP A 1 195 ? 38.836 -6.286 -30.776 1.00 93.19 195 ASP A C 1
ATOM 1456 O O . ASP A 1 195 ? 39.110 -7.270 -31.466 1.00 93.19 195 ASP A O 1
ATOM 1460 N N . GLU A 1 196 ? 38.049 -6.400 -29.702 1.00 93.50 196 GLU A N 1
ATOM 1461 C CA . GLU A 1 196 ? 37.416 -7.654 -29.277 1.00 93.50 196 GLU A CA 1
ATOM 1462 C C . GLU A 1 196 ? 36.251 -8.025 -30.197 1.00 93.50 196 GLU A C 1
ATOM 1464 O O . GLU A 1 196 ? 36.121 -9.184 -30.595 1.00 93.50 196 GLU A O 1
ATOM 1469 N N . ILE A 1 197 ? 35.426 -7.037 -30.556 1.00 90.56 197 ILE A N 1
ATOM 1470 C CA . ILE A 1 197 ? 34.290 -7.212 -31.466 1.00 90.56 197 ILE A CA 1
ATOM 1471 C C . ILE A 1 197 ? 34.790 -7.605 -32.859 1.00 90.56 197 ILE A C 1
ATOM 1473 O O . ILE A 1 197 ? 34.251 -8.534 -33.456 1.00 90.56 197 ILE A O 1
ATOM 1477 N N . GLU A 1 198 ? 35.850 -6.961 -33.350 1.00 90.75 198 GLU A N 1
ATOM 1478 C CA . GLU A 1 198 ? 36.473 -7.290 -34.636 1.00 90.75 198 GLU A CA 1
ATOM 1479 C C . GLU A 1 198 ? 37.028 -8.721 -34.646 1.00 90.75 198 GLU A C 1
ATOM 1481 O O . GLU A 1 198 ? 36.746 -9.498 -35.562 1.00 90.75 198 GLU A O 1
ATOM 1486 N N . ARG A 1 199 ? 37.737 -9.117 -33.580 1.00 91.69 199 ARG A N 1
ATOM 1487 C CA . ARG A 1 199 ? 38.237 -10.489 -33.426 1.00 91.69 199 ARG A CA 1
ATOM 1488 C C . ARG A 1 199 ? 37.099 -11.512 -33.381 1.00 91.69 199 ARG A C 1
ATOM 1490 O O . ARG A 1 199 ? 37.217 -12.572 -33.989 1.00 91.69 199 ARG A O 1
ATOM 1497 N N . MET A 1 200 ? 36.011 -11.222 -32.666 1.00 91.44 200 MET A N 1
ATOM 1498 C CA . MET A 1 200 ? 34.843 -12.107 -32.596 1.00 91.44 200 MET A CA 1
ATOM 1499 C C . MET A 1 200 ? 34.159 -12.239 -33.957 1.00 91.44 200 MET A C 1
ATOM 1501 O O . MET A 1 200 ? 33.855 -13.356 -34.366 1.00 91.44 200 MET A O 1
ATOM 1505 N N . ALA A 1 201 ? 33.973 -11.130 -34.678 1.00 88.19 201 ALA A N 1
ATOM 1506 C CA . ALA A 1 201 ? 33.396 -11.141 -36.017 1.00 88.19 201 ALA A CA 1
ATOM 1507 C C . ALA A 1 201 ? 34.226 -12.019 -36.964 1.00 88.19 201 ALA A C 1
ATOM 1509 O O . ALA A 1 201 ? 33.674 -12.907 -37.605 1.00 88.19 201 ALA A O 1
ATOM 1510 N N . GLN A 1 202 ? 35.552 -11.859 -36.969 1.00 88.81 202 GLN A N 1
ATOM 1511 C CA . GLN A 1 202 ? 36.453 -12.648 -37.813 1.00 88.81 202 GLN A CA 1
ATOM 1512 C C . GLN A 1 202 ? 36.399 -14.156 -37.525 1.00 88.81 202 GLN A C 1
ATOM 1514 O O . GLN A 1 202 ? 36.532 -14.952 -38.446 1.00 88.81 202 GLN A O 1
ATOM 1519 N N . ILE A 1 203 ? 36.224 -14.561 -36.264 1.00 92.56 203 ILE A N 1
ATOM 1520 C CA . ILE A 1 203 ? 36.126 -15.983 -35.885 1.00 92.56 203 ILE A CA 1
ATOM 1521 C C . ILE A 1 203 ? 34.767 -16.583 -36.281 1.00 92.56 203 ILE A C 1
ATOM 1523 O O . ILE A 1 203 ? 34.668 -17.790 -36.493 1.00 92.56 203 ILE A O 1
ATOM 1527 N N . LEU A 1 204 ? 33.719 -15.760 -36.344 1.00 83.75 204 LEU A N 1
ATOM 1528 C CA . LEU A 1 204 ? 32.350 -16.187 -36.635 1.00 83.75 204 LEU A CA 1
ATOM 1529 C C . LEU A 1 204 ? 31.988 -16.138 -38.131 1.00 83.75 204 LEU A C 1
ATOM 1531 O O . LEU A 1 204 ? 30.891 -16.581 -38.475 1.00 83.75 204 LEU A O 1
ATOM 1535 N N . THR A 1 205 ? 32.864 -15.604 -38.994 1.00 67.81 205 THR A N 1
ATOM 1536 C CA . THR A 1 205 ? 32.677 -15.571 -40.462 1.00 67.81 205 THR A CA 1
ATOM 1537 C C . THR A 1 205 ? 33.415 -16.717 -41.138 1.00 67.81 205 THR A C 1
ATOM 1539 O O . THR A 1 205 ? 32.838 -17.298 -42.083 1.00 67.81 205 THR A O 1
#

Foldseek 3Di:
DCLECAVLNVVLVQLVPPPALLVVLCVVLVHDSVVLNVVSVVVVPPDDDDDDDDDDDRDYDPVLVQLVVQLCVQCVVVVHNDRGSLSSSLSQLVPPVGPSVVSCVVSVNHSVSSVCCCVVVVVSPPPDDCPDPPDPDDDDDDDDDDDDDDDDDDDDDDDDDDDDDPPPVPVVVVDDDVVVCVVVVVDDDDPDCPVVVVVVVVVVD

pLDDT: mean 70.69, std 19.7, range [32.56, 93.5]

Nearest PDB structures (foldseek):
  4xbi-assembly1_A  TM=8.381E-01  e=1.065E-04  Plasmodium falciparum 3D7
  1lzw-assembly2_B-2  TM=8.663E-01  e=5.230E-04  Escherichia coli
  8xqu-assembly1_A  TM=7.740E-01  e=1.716E-04  Homo sapiens
  1mbv-assembly1_A  TM=8.640E-01  e=7.583E-04  Escherichia coli
  1mbu-assembly1_A  TM=8.491E-01  e=1.289E-03  Escherichia coli